Protein AF-A0A7C1INM1-F1 (afdb_monomer)

Foldseek 3Di:
DDAEEEQEACEAEECAVDADEQAEAEHYEYAHLAEAYEHHNQHEDYEAYNAEHENCSHLVCVVPDVVQDPCNSVVSLVSFQVHYAHAEWENYYAYHAYQHEHAHHVEPHAWDYDPNFTYAHEHEAYEFEAHQEDHEAAEAGPNAYEAEAYEFEHADQPRRESEEYHLPYAEEHYYEQYEYDHHYQEHYEANAYEYEYAQYEYDQHHQAEYYEHHDQYEYEYHEYEPPPVQPPHDPHYAHYHYDPNYAYEAEQYAYADPPVRDDDDPRYHYYNHHHDD

Structure (mmCIF, N/CA/C/O backbone):
data_AF-A0A7C1INM1-F1
#
_entry.id   AF-A0A7C1INM1-F1
#
loop_
_atom_site.group_PDB
_atom_site.id
_atom_site.type_symbol
_atom_site.label_atom_id
_atom_site.label_alt_id
_atom_site.label_comp_id
_atom_site.label_asym_id
_atom_site.label_entity_id
_atom_site.label_seq_id
_atom_site.pdbx_PDB_ins_code
_atom_site.Cartn_x
_atom_site.Cartn_y
_atom_site.Cartn_z
_atom_site.occupancy
_atom_site.B_iso_or_equiv
_atom_site.auth_seq_id
_atom_site.auth_comp_id
_atom_site.auth_asym_id
_atom_site.auth_atom_id
_atom_site.pdbx_PDB_model_num
ATOM 1 N N . MET A 1 1 ? 12.137 -19.539 -15.387 1.00 58.00 1 MET A N 1
ATOM 2 C CA . MET A 1 1 ? 12.646 -18.558 -14.409 1.00 58.00 1 MET A CA 1
ATOM 3 C C . MET A 1 1 ? 13.559 -17.613 -15.163 1.00 58.00 1 MET A C 1
ATOM 5 O O . MET A 1 1 ? 14.458 -18.096 -15.840 1.00 58.00 1 MET A O 1
ATOM 9 N N . ILE A 1 2 ? 13.259 -16.316 -15.149 1.00 61.97 2 ILE A N 1
ATOM 10 C CA . ILE A 1 2 ? 14.061 -15.281 -15.807 1.00 61.97 2 ILE A CA 1
ATOM 11 C C . ILE A 1 2 ? 14.293 -14.204 -14.758 1.00 61.97 2 ILE A C 1
ATOM 13 O O . ILE A 1 2 ? 13.328 -13.603 -14.301 1.00 61.97 2 ILE A O 1
ATOM 17 N N . ASN A 1 3 ? 15.556 -13.968 -14.416 1.00 83.06 3 ASN A N 1
ATOM 18 C CA . ASN A 1 3 ? 15.949 -12.868 -13.546 1.00 83.06 3 ASN A CA 1
ATOM 19 C C . ASN A 1 3 ? 16.125 -11.628 -14.421 1.00 83.06 3 ASN A C 1
ATOM 21 O O . ASN A 1 3 ? 16.848 -11.682 -15.420 1.00 83.06 3 ASN A O 1
ATOM 25 N N . ILE A 1 4 ? 15.474 -10.523 -14.069 1.00 89.19 4 ILE A N 1
ATOM 26 C CA . ILE A 1 4 ? 15.508 -9.295 -14.871 1.00 89.19 4 ILE A CA 1
ATOM 27 C C . ILE A 1 4 ? 16.074 -8.163 -14.024 1.00 89.19 4 ILE A C 1
ATOM 29 O O . ILE A 1 4 ? 15.539 -7.843 -12.968 1.00 89.19 4 ILE A O 1
ATOM 33 N N . ALA A 1 5 ? 17.119 -7.512 -14.527 1.00 90.75 5 ALA A N 1
ATOM 34 C CA . ALA A 1 5 ? 17.534 -6.199 -14.053 1.00 90.75 5 ALA A CA 1
ATOM 35 C C . ALA A 1 5 ? 17.155 -5.163 -15.117 1.00 90.75 5 ALA A C 1
ATOM 37 O O . ALA A 1 5 ? 17.609 -5.257 -16.258 1.00 90.75 5 ALA A O 1
ATOM 38 N N . ALA A 1 6 ? 16.313 -4.195 -14.761 1.00 91.38 6 ALA A N 1
ATOM 39 C CA . ALA A 1 6 ? 15.889 -3.131 -15.667 1.00 91.38 6 ALA A CA 1
ATOM 40 C C . ALA A 1 6 ? 16.226 -1.768 -15.060 1.00 91.38 6 ALA A C 1
ATOM 42 O O . ALA A 1 6 ? 15.725 -1.411 -14.000 1.00 91.38 6 ALA A O 1
ATOM 43 N N . THR A 1 7 ? 17.070 -0.991 -15.737 1.00 88.88 7 THR A N 1
ATOM 44 C CA . THR A 1 7 ? 17.673 0.212 -15.150 1.00 88.88 7 THR A CA 1
ATOM 45 C C . THR A 1 7 ? 16.642 1.252 -14.717 1.00 88.88 7 THR A C 1
ATOM 47 O O . THR A 1 7 ? 16.580 1.578 -13.535 1.00 88.88 7 THR A O 1
ATOM 50 N N . ILE A 1 8 ? 15.839 1.772 -15.653 1.00 93.38 8 ILE A N 1
ATOM 51 C CA . ILE A 1 8 ? 14.874 2.852 -15.389 1.00 93.38 8 ILE A CA 1
ATOM 52 C C . ILE A 1 8 ? 13.648 2.818 -16.330 1.00 93.38 8 ILE A C 1
ATOM 54 O O . ILE A 1 8 ? 13.388 3.760 -17.080 1.00 93.38 8 ILE A O 1
ATOM 58 N N . PRO A 1 9 ? 12.894 1.707 -16.380 1.00 95.69 9 PRO A N 1
ATOM 59 C CA . PRO A 1 9 ? 11.679 1.642 -17.187 1.00 95.69 9 PRO A CA 1
ATOM 60 C C . PRO A 1 9 ? 10.632 2.675 -16.735 1.00 95.69 9 PRO A C 1
ATOM 62 O O . PRO A 1 9 ? 10.406 2.888 -15.541 1.00 95.69 9 PRO A O 1
ATOM 65 N N . TYR A 1 10 ? 9.916 3.268 -17.695 1.00 96.81 10 TYR A N 1
ATOM 66 C CA . TYR A 1 10 ? 8.722 4.053 -17.367 1.00 96.81 10 TYR A CA 1
ATOM 67 C C . TYR A 1 10 ? 7.600 3.146 -16.847 1.00 96.81 10 TYR A C 1
ATOM 69 O O . TYR A 1 10 ? 7.015 3.404 -15.794 1.00 96.81 10 TYR A O 1
ATOM 77 N N . GLN A 1 11 ? 7.357 2.045 -17.559 1.00 97.00 11 GLN A N 1
ATOM 78 C CA . GLN A 1 11 ? 6.523 0.924 -17.138 1.00 97.00 11 GLN A CA 1
ATOM 79 C C . GLN A 1 11 ? 7.293 -0.376 -17.378 1.00 97.00 11 GLN A C 1
ATOM 81 O O . GLN A 1 11 ? 7.971 -0.477 -18.401 1.00 97.00 11 GLN A O 1
ATOM 86 N N . LEU A 1 12 ? 7.248 -1.327 -16.441 1.00 96.75 12 LEU A N 1
ATOM 87 C CA . LEU A 1 12 ? 8.126 -2.503 -16.481 1.00 96.75 12 LEU A CA 1
ATOM 88 C C . LEU A 1 12 ? 7.422 -3.790 -16.925 1.00 96.75 12 LEU A C 1
ATOM 90 O O . LEU A 1 12 ? 7.806 -4.352 -17.947 1.00 96.75 12 LEU A O 1
ATOM 94 N N . LEU A 1 13 ? 6.432 -4.273 -16.171 1.00 96.56 13 LEU A N 1
ATOM 95 C CA . LEU A 1 13 ? 5.764 -5.544 -16.451 1.00 96.56 13 LEU A CA 1
ATOM 96 C C . LEU A 1 13 ? 4.245 -5.390 -16.387 1.00 96.56 13 LEU A C 1
ATOM 98 O O . LEU A 1 13 ? 3.687 -5.057 -15.342 1.00 96.56 13 LEU A O 1
ATOM 102 N N . ASP A 1 14 ? 3.592 -5.678 -17.509 1.00 97.50 14 ASP A N 1
ATOM 103 C CA . ASP A 1 14 ? 2.142 -5.645 -17.659 1.00 97.50 14 ASP A CA 1
ATOM 104 C C . ASP A 1 14 ? 1.592 -7.061 -17.870 1.00 97.50 14 ASP A C 1
ATOM 106 O O . ASP A 1 14 ? 1.854 -7.703 -18.886 1.00 97.50 14 ASP A O 1
ATOM 110 N N . LEU A 1 15 ? 0.843 -7.532 -16.877 1.00 97.62 15 LEU A N 1
ATOM 111 C CA . LEU A 1 15 ? 0.117 -8.803 -16.834 1.00 97.62 15 LEU A CA 1
ATOM 112 C C . LEU A 1 15 ? -1.401 -8.551 -16.742 1.00 97.62 15 LEU A C 1
ATOM 114 O O . LEU A 1 15 ? -2.134 -9.358 -16.168 1.00 97.62 15 LEU A O 1
ATOM 118 N N . ALA A 1 16 ? -1.861 -7.393 -17.226 1.00 97.75 16 ALA A N 1
ATOM 119 C CA . ALA A 1 16 ? -3.257 -6.972 -17.168 1.00 97.75 16 ALA A CA 1
ATOM 120 C C . ALA A 1 16 ? -3.867 -6.727 -18.552 1.00 97.75 16 ALA A C 1
ATOM 122 O O . ALA A 1 16 ? -5.016 -7.106 -18.774 1.00 97.75 16 ALA A O 1
ATOM 123 N N . THR A 1 17 ? -3.118 -6.140 -19.499 1.00 96.94 17 THR A N 1
ATOM 124 C CA . THR A 1 17 ? -3.632 -5.890 -20.866 1.00 96.94 17 THR A CA 1
ATOM 125 C C . THR A 1 17 ? -4.083 -7.179 -21.553 1.00 96.94 17 THR A C 1
ATOM 127 O O . THR A 1 17 ? -5.088 -7.195 -22.264 1.00 96.94 17 THR A O 1
ATOM 130 N N . TYR A 1 18 ? -3.367 -8.274 -21.302 1.00 96.56 18 TYR A N 1
ATOM 131 C CA . TYR A 1 18 ? -3.770 -9.616 -21.692 1.00 96.56 18 TYR A CA 1
ATOM 132 C C . TYR A 1 18 ? -3.788 -10.507 -20.457 1.00 96.56 18 TYR A C 1
ATOM 134 O O . TYR A 1 18 ? -2.902 -10.416 -19.610 1.00 96.56 18 TYR A O 1
ATOM 142 N N . ARG A 1 19 ? -4.791 -11.384 -20.367 1.00 97.19 19 ARG A N 1
ATOM 143 C CA . ARG A 1 19 ? -4.917 -12.341 -19.265 1.00 97.19 19 ARG A CA 1
ATOM 144 C C . ARG A 1 19 ? -3.703 -13.279 -19.229 1.00 97.19 19 ARG A C 1
ATOM 146 O O . ARG A 1 19 ? -3.420 -13.964 -20.213 1.00 97.19 19 ARG A O 1
ATOM 153 N N . CYS A 1 20 ? -3.026 -13.342 -18.085 1.00 97.56 20 CYS A N 1
ATOM 154 C CA . CYS A 1 20 ? -1.762 -14.056 -17.887 1.00 97.56 20 CYS A CA 1
ATOM 155 C C . CYS A 1 20 ? -1.850 -15.085 -16.747 1.00 97.56 20 CYS A C 1
ATOM 157 O O . CYS A 1 20 ? -1.130 -14.993 -15.748 1.00 97.56 20 CYS A O 1
ATOM 159 N N . ASP A 1 21 ? -2.741 -16.069 -16.886 1.00 98.38 21 ASP A N 1
ATOM 160 C CA . ASP A 1 21 ? -2.950 -17.113 -15.874 1.00 98.38 21 ASP A CA 1
ATOM 161 C C . ASP A 1 21 ? -1.670 -17.891 -15.553 1.00 98.38 21 ASP A C 1
ATOM 163 O O . ASP A 1 21 ? -0.891 -18.230 -16.448 1.00 98.38 21 ASP A O 1
ATOM 167 N N . ARG A 1 22 ? -1.498 -18.247 -14.274 1.00 97.56 22 ARG A N 1
ATOM 168 C CA . ARG A 1 22 ? -0.394 -19.079 -13.767 1.00 97.56 22 ARG A CA 1
ATOM 169 C C . ARG A 1 22 ? 0.990 -18.567 -14.164 1.00 97.56 22 ARG A C 1
ATOM 171 O O . ARG A 1 22 ? 1.925 -19.354 -14.322 1.00 97.56 22 ARG A O 1
ATOM 178 N N . HIS A 1 23 ? 1.133 -17.254 -14.344 1.00 96.50 23 HIS A N 1
ATOM 179 C CA . HIS A 1 23 ? 2.446 -16.656 -14.524 1.00 96.50 23 HIS A CA 1
ATOM 180 C C . HIS A 1 23 ? 3.316 -16.941 -13.298 1.00 96.50 23 HIS A C 1
ATOM 182 O O . HIS A 1 23 ? 2.833 -17.010 -12.170 1.00 96.50 23 HIS A O 1
ATOM 188 N N . TYR A 1 24 ? 4.613 -17.092 -13.531 1.00 96.44 24 TYR A N 1
ATOM 189 C CA . TYR A 1 24 ? 5.598 -17.225 -12.472 1.00 96.44 24 TYR A CA 1
ATOM 190 C C . TYR A 1 24 ? 6.704 -16.216 -12.741 1.00 96.44 24 TYR A C 1
ATOM 192 O O . TYR A 1 24 ? 7.488 -16.373 -13.684 1.00 96.44 24 TYR A O 1
ATOM 200 N N . VAL A 1 25 ? 6.730 -15.165 -11.932 1.00 96.19 25 VAL A N 1
ATOM 201 C CA . VAL A 1 25 ? 7.727 -14.101 -11.989 1.00 96.19 25 VAL A CA 1
ATOM 202 C C . VAL A 1 25 ? 8.568 -14.198 -10.731 1.00 96.19 25 VAL A C 1
ATOM 204 O O . VAL A 1 25 ? 8.033 -14.226 -9.627 1.00 96.19 25 VAL A O 1
ATOM 207 N N . ASP A 1 26 ? 9.880 -14.254 -10.912 1.00 96.12 26 ASP A N 1
ATOM 208 C CA . ASP A 1 26 ? 10.835 -14.321 -9.817 1.00 96.12 26 ASP A CA 1
ATOM 209 C C . ASP A 1 26 ? 12.032 -13.435 -10.143 1.00 96.12 26 ASP A C 1
ATOM 211 O O . ASP A 1 26 ? 12.526 -13.448 -11.271 1.00 96.12 26 ASP A O 1
ATOM 215 N N . TYR A 1 27 ? 12.475 -12.676 -9.146 1.00 94.25 27 TYR A N 1
ATOM 216 C CA . TYR A 1 27 ? 13.718 -11.913 -9.158 1.00 94.25 27 TYR A CA 1
ATOM 217 C C . TYR A 1 27 ? 13.807 -10.825 -10.242 1.00 94.25 27 TYR A C 1
ATOM 219 O O . TYR A 1 27 ? 14.616 -10.872 -11.177 1.00 94.25 27 TYR A O 1
ATOM 227 N N . ILE A 1 28 ? 12.986 -9.787 -10.080 1.00 95.94 28 ILE A N 1
ATOM 228 C CA . ILE A 1 28 ? 13.097 -8.537 -10.842 1.00 95.94 28 ILE A CA 1
ATOM 229 C C . ILE A 1 28 ? 13.747 -7.471 -9.959 1.00 95.94 28 ILE A C 1
ATOM 231 O O . ILE A 1 28 ? 13.285 -7.257 -8.847 1.00 95.94 28 ILE A O 1
ATOM 235 N N . PHE A 1 29 ? 14.750 -6.747 -10.457 1.00 95.62 29 PHE A N 1
ATOM 236 C CA . PHE A 1 29 ? 15.315 -5.558 -9.804 1.00 95.62 29 PHE A CA 1
ATOM 237 C C . PHE A 1 29 ? 15.270 -4.351 -10.745 1.00 95.62 29 PHE A C 1
ATOM 239 O O . PHE A 1 29 ? 15.839 -4.406 -11.839 1.00 95.62 29 PHE A O 1
ATOM 246 N N . ALA A 1 30 ? 14.582 -3.270 -10.363 1.00 96.06 30 ALA A N 1
ATOM 247 C CA . ALA A 1 30 ? 14.402 -2.132 -11.268 1.00 96.06 30 ALA A CA 1
ATOM 248 C C . ALA A 1 30 ? 14.052 -0.793 -10.607 1.00 96.06 30 ALA A C 1
ATOM 250 O O . ALA A 1 30 ? 13.416 -0.758 -9.557 1.00 96.06 30 ALA A O 1
ATOM 251 N N . THR A 1 31 ? 14.341 0.311 -11.308 1.00 95.44 31 THR A N 1
ATOM 252 C CA . THR A 1 31 ? 13.772 1.644 -11.022 1.00 95.44 31 THR A CA 1
ATOM 253 C C . THR A 1 31 ? 12.540 1.889 -11.899 1.00 95.44 31 THR A C 1
ATOM 255 O O . THR A 1 31 ? 12.665 2.366 -13.022 1.00 95.44 31 THR A O 1
ATOM 258 N N . ALA A 1 32 ? 11.330 1.591 -11.427 1.00 95.69 32 ALA A N 1
ATOM 259 C CA . ALA A 1 32 ? 10.119 1.950 -12.174 1.00 95.69 32 ALA A CA 1
ATOM 260 C C . ALA A 1 32 ? 9.732 3.422 -11.928 1.00 95.69 32 ALA A C 1
ATOM 262 O O . ALA A 1 32 ? 9.587 3.832 -10.774 1.00 95.69 32 ALA A O 1
ATOM 263 N N . LEU A 1 33 ? 9.551 4.212 -12.996 1.00 96.56 33 LEU A N 1
ATOM 264 C CA . LEU A 1 33 ? 9.171 5.633 -12.882 1.00 96.56 33 LEU A CA 1
ATOM 265 C C . LEU A 1 33 ? 7.663 5.865 -12.761 1.00 96.56 33 LEU A C 1
ATOM 267 O O . LEU A 1 33 ? 7.254 6.856 -12.161 1.00 96.56 33 LEU A O 1
ATOM 271 N N . LYS A 1 34 ? 6.839 4.981 -13.336 1.00 97.12 34 LYS A N 1
ATOM 272 C CA . LYS A 1 34 ? 5.377 5.036 -13.219 1.00 97.12 34 LYS A CA 1
ATOM 273 C C . LYS A 1 34 ? 4.809 3.730 -12.691 1.00 97.12 34 LYS A C 1
ATOM 275 O O . LYS A 1 34 ? 4.453 3.675 -11.527 1.00 97.12 34 LYS A O 1
ATOM 280 N N . THR A 1 35 ? 4.720 2.680 -13.502 1.00 98.31 35 THR A N 1
ATOM 281 C CA . THR A 1 35 ? 4.129 1.404 -13.062 1.00 98.31 35 THR A CA 1
ATOM 282 C C . THR A 1 35 ? 5.183 0.315 -13.104 1.00 98.31 35 THR A C 1
ATOM 284 O O . THR A 1 35 ? 5.739 0.043 -14.163 1.00 98.31 35 THR A O 1
ATOM 287 N N . GLY A 1 36 ? 5.482 -0.299 -11.963 1.00 97.81 36 GLY A N 1
ATOM 288 C CA . GLY A 1 36 ? 6.416 -1.420 -11.924 1.00 97.81 36 GLY A CA 1
ATOM 289 C C . GLY A 1 36 ? 5.748 -2.679 -12.449 1.00 97.81 36 GLY A C 1
ATOM 290 O O . GLY A 1 36 ? 5.951 -3.067 -13.596 1.00 97.81 36 GLY A O 1
ATOM 291 N N . ILE A 1 37 ? 4.918 -3.285 -11.611 1.00 98.25 37 ILE A N 1
ATOM 292 C CA . ILE A 1 37 ? 4.156 -4.489 -11.922 1.00 98.25 37 ILE A CA 1
ATOM 293 C C . ILE A 1 37 ? 2.674 -4.133 -11.970 1.00 98.25 37 ILE A C 1
ATOM 295 O O . ILE A 1 37 ? 2.144 -3.562 -11.016 1.00 98.25 37 ILE A O 1
ATOM 299 N N . HIS A 1 38 ? 2.010 -4.494 -13.062 1.00 98.62 38 HIS A N 1
ATOM 300 C CA . HIS A 1 38 ? 0.561 -4.429 -13.192 1.00 98.62 38 HIS A CA 1
ATOM 301 C C . HIS A 1 38 ? 0.004 -5.841 -13.370 1.00 98.62 38 HIS A C 1
ATOM 303 O O . HIS A 1 38 ? 0.357 -6.509 -14.337 1.00 98.62 38 HIS A O 1
ATOM 309 N N . ILE A 1 39 ? -0.847 -6.304 -12.452 1.00 98.69 39 ILE A N 1
ATOM 310 C CA . ILE A 1 39 ? -1.552 -7.592 -12.573 1.00 98.69 39 ILE A CA 1
ATOM 311 C C . ILE A 1 39 ? -3.053 -7.319 -12.609 1.00 98.69 39 ILE A C 1
ATOM 313 O O . ILE A 1 39 ? -3.580 -6.644 -11.725 1.00 98.69 39 ILE A O 1
ATOM 317 N N . GLY A 1 40 ? -3.734 -7.852 -13.620 1.00 98.50 40 GLY A N 1
ATOM 318 C CA . GLY A 1 40 ? -5.158 -7.622 -13.854 1.00 98.50 40 GLY A CA 1
ATOM 319 C C . GLY A 1 40 ? -5.696 -8.548 -14.942 1.00 98.50 40 GLY A C 1
ATOM 320 O O . GLY A 1 40 ? -5.199 -9.663 -15.127 1.00 98.50 40 GLY A O 1
ATOM 321 N N . GLY A 1 41 ? -6.708 -8.101 -15.678 1.00 97.94 41 GLY A N 1
ATOM 322 C CA . GLY A 1 41 ? -7.263 -8.808 -16.833 1.00 97.94 41 GLY A CA 1
ATOM 323 C C . GLY A 1 41 ? -8.009 -10.101 -16.487 1.00 97.94 41 GLY A C 1
ATOM 324 O O . GLY A 1 41 ? -8.205 -10.952 -17.356 1.00 97.94 41 GLY A O 1
ATOM 325 N N . GLY A 1 42 ? -8.393 -10.295 -15.221 1.00 98.25 42 GLY A N 1
ATOM 326 C CA . GLY A 1 42 ? -8.975 -11.550 -14.735 1.00 98.25 42 GLY A CA 1
ATOM 327 C C . GLY A 1 42 ? -7.965 -12.698 -14.644 1.00 98.25 42 GLY A C 1
ATOM 328 O O . GLY A 1 42 ? -8.351 -13.862 -14.743 1.00 98.25 42 GLY A O 1
ATOM 329 N N . THR A 1 43 ? -6.678 -12.375 -14.494 1.00 98.12 43 THR A N 1
ATOM 330 C CA . THR A 1 43 ? -5.583 -13.343 -14.359 1.00 98.12 43 THR A CA 1
ATOM 331 C C . THR A 1 43 ? -5.729 -14.195 -13.095 1.00 98.12 43 THR A C 1
ATOM 333 O O . THR A 1 43 ? -5.925 -13.658 -12.001 1.00 98.12 43 THR A O 1
ATOM 336 N N . THR A 1 44 ? -5.581 -15.518 -13.219 1.00 98.69 44 THR A N 1
ATOM 337 C CA . THR A 1 44 ? -5.732 -16.462 -12.095 1.00 98.69 44 THR A CA 1
ATOM 338 C C . THR A 1 44 ? -4.436 -17.180 -11.723 1.00 98.69 44 THR A C 1
ATOM 340 O O . THR A 1 44 ? -3.604 -17.468 -12.584 1.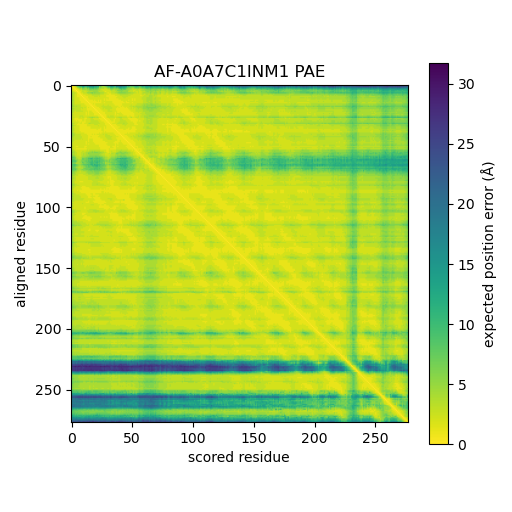00 98.69 44 THR A O 1
ATOM 343 N N . ASP A 1 45 ? -4.277 -17.486 -10.433 1.00 98.44 45 ASP A N 1
ATOM 344 C CA . ASP A 1 45 ? -3.293 -18.432 -9.876 1.00 98.44 45 ASP A CA 1
ATOM 345 C C . ASP A 1 45 ? -1.826 -18.127 -10.228 1.00 98.44 45 ASP A C 1
ATOM 347 O O . ASP A 1 45 ? -0.993 -19.026 -10.366 1.00 98.44 45 ASP A O 1
ATOM 351 N N . GLY A 1 46 ? -1.519 -16.847 -10.434 1.00 98.00 46 GLY A N 1
ATOM 352 C CA . GLY A 1 46 ? -0.176 -16.370 -10.731 1.00 98.00 46 GLY A CA 1
ATOM 353 C C . GLY A 1 46 ? 0.663 -16.174 -9.473 1.00 98.00 46 GLY A C 1
ATOM 354 O O . GLY A 1 46 ? 0.159 -16.171 -8.344 1.00 98.00 46 GLY A O 1
ATOM 355 N N . GLN A 1 47 ? 1.970 -16.043 -9.674 1.00 98.06 47 GLN A N 1
ATOM 356 C CA . GLN A 1 47 ? 2.934 -15.887 -8.600 1.00 98.06 47 GLN A CA 1
ATOM 357 C C . GLN A 1 47 ? 3.979 -14.817 -8.922 1.00 98.06 47 GLN A C 1
ATOM 359 O O . GLN A 1 47 ? 4.598 -14.835 -9.991 1.00 98.06 47 GLN A O 1
ATOM 364 N N . LEU A 1 48 ? 4.204 -13.932 -7.952 1.00 97.69 48 LEU A N 1
ATOM 365 C CA . LEU A 1 48 ? 5.181 -12.849 -7.991 1.00 97.69 48 LEU A CA 1
ATOM 366 C C . LEU A 1 48 ? 6.113 -12.965 -6.783 1.00 97.69 48 LEU A C 1
ATOM 368 O O . LEU A 1 48 ? 5.695 -12.715 -5.648 1.00 97.69 48 LEU A O 1
ATOM 372 N N . HIS A 1 49 ? 7.370 -13.314 -7.035 1.00 97.62 49 HIS A N 1
ATOM 373 C CA . HIS A 1 49 ? 8.385 -13.560 -6.015 1.00 97.62 49 HIS A CA 1
ATOM 374 C C . HIS A 1 49 ? 9.576 -12.620 -6.168 1.00 97.62 49 HIS A C 1
ATOM 376 O O . HIS A 1 49 ? 10.044 -12.375 -7.280 1.00 97.62 49 HIS A O 1
ATOM 382 N N . ASN A 1 50 ? 10.108 -12.138 -5.044 1.00 97.00 50 ASN A N 1
ATOM 383 C CA . ASN A 1 50 ? 11.389 -11.430 -4.988 1.00 97.00 50 ASN A CA 1
ATOM 384 C C . ASN A 1 50 ? 11.509 -10.276 -6.001 1.00 97.00 50 ASN A C 1
ATOM 386 O O . ASN A 1 50 ? 12.578 -10.045 -6.568 1.00 97.00 50 ASN A O 1
ATOM 390 N N . VAL A 1 51 ? 10.420 -9.555 -6.262 1.00 97.62 51 VAL A N 1
ATOM 391 C CA . VAL A 1 51 ? 10.437 -8.366 -7.113 1.00 97.62 51 VAL A CA 1
ATOM 392 C C . VAL A 1 51 ? 10.801 -7.154 -6.266 1.00 97.62 51 VAL A C 1
ATOM 394 O O . VAL A 1 51 ? 10.245 -6.926 -5.200 1.00 97.62 51 VAL A O 1
ATOM 397 N N . GLN A 1 52 ? 11.797 -6.408 -6.722 1.00 97.00 52 GLN A N 1
ATOM 398 C CA . GLN A 1 52 ? 12.525 -5.397 -5.973 1.00 97.00 52 GLN A CA 1
ATOM 399 C C . GLN A 1 52 ? 12.528 -4.104 -6.792 1.00 97.00 52 GLN A C 1
ATOM 401 O O . GLN A 1 52 ? 13.345 -3.902 -7.694 1.00 97.00 52 GLN A O 1
ATOM 406 N N . LEU A 1 53 ? 11.580 -3.220 -6.502 1.00 97.75 53 LEU A N 1
ATOM 407 C CA . LEU A 1 53 ? 11.434 -1.948 -7.205 1.00 97.75 53 LEU A CA 1
ATOM 408 C C . LEU A 1 53 ? 12.137 -0.852 -6.410 1.00 97.75 53 LEU A C 1
ATOM 410 O O . LEU A 1 53 ? 11.567 -0.268 -5.492 1.00 97.75 53 LEU A O 1
ATOM 414 N N . ASN A 1 54 ? 13.406 -0.610 -6.728 1.00 94.38 54 ASN A N 1
ATOM 415 C CA . ASN A 1 54 ? 14.274 0.274 -5.969 1.00 94.38 54 ASN A CA 1
ATOM 416 C C . ASN A 1 54 ? 15.039 1.229 -6.907 1.00 94.38 54 ASN A C 1
ATOM 418 O O . ASN A 1 54 ? 15.753 0.761 -7.797 1.00 94.38 54 ASN A O 1
ATOM 422 N N . PRO A 1 55 ? 14.953 2.555 -6.690 1.00 92.25 55 PRO A N 1
ATOM 423 C CA . PRO A 1 55 ? 15.621 3.560 -7.504 1.00 92.25 55 PRO A CA 1
ATOM 424 C C . PRO A 1 55 ? 17.136 3.414 -7.535 1.00 92.25 55 PRO A C 1
ATOM 426 O O . PRO A 1 55 ? 17.753 3.838 -8.507 1.00 92.25 55 PRO A O 1
ATOM 429 N N . SER A 1 56 ? 17.750 2.758 -6.545 1.00 88.69 56 SER A N 1
ATOM 430 C CA . SER A 1 56 ? 19.189 2.466 -6.557 1.00 88.69 56 SER A CA 1
ATOM 431 C C . SER A 1 56 ? 19.649 1.669 -7.781 1.00 88.69 56 SER A C 1
ATOM 433 O O . SER A 1 56 ? 20.821 1.773 -8.148 1.00 88.69 56 SER A O 1
ATOM 435 N N . ALA A 1 57 ? 18.749 0.953 -8.474 1.00 87.69 57 ALA A N 1
ATOM 436 C CA . ALA A 1 57 ? 19.065 0.309 -9.750 1.00 87.69 57 ALA A CA 1
ATOM 437 C C . ALA A 1 57 ? 19.569 1.314 -10.807 1.00 87.69 57 ALA A C 1
ATOM 439 O O . ALA A 1 57 ? 20.349 0.940 -11.684 1.00 87.69 57 ALA A O 1
ATOM 440 N N . TYR A 1 58 ? 19.185 2.591 -10.695 1.00 89.38 58 TYR A N 1
ATOM 441 C CA . TYR A 1 58 ? 19.670 3.680 -11.542 1.00 89.38 58 TYR A CA 1
ATOM 442 C C . TYR A 1 58 ? 20.388 4.795 -10.775 1.00 89.38 58 TYR A C 1
ATOM 444 O O . TYR A 1 58 ? 21.437 5.258 -11.212 1.00 89.38 58 TYR A O 1
ATOM 452 N N . THR A 1 59 ? 19.871 5.241 -9.631 1.00 86.50 59 THR A N 1
ATOM 453 C CA . THR A 1 59 ? 20.346 6.462 -8.962 1.00 86.50 59 THR A CA 1
ATOM 454 C C . THR A 1 59 ? 21.769 6.345 -8.417 1.00 86.50 59 THR A C 1
ATOM 456 O O . THR A 1 59 ? 22.474 7.348 -8.348 1.00 86.50 59 THR A O 1
ATOM 459 N N . HIS A 1 60 ? 22.243 5.133 -8.111 1.00 86.56 60 HIS A N 1
ATOM 460 C CA . HIS A 1 60 ? 23.633 4.897 -7.702 1.00 86.56 60 HIS A CA 1
ATOM 461 C C . HIS A 1 60 ? 24.614 4.832 -8.880 1.00 86.56 60 HIS A C 1
ATOM 463 O O . HIS A 1 60 ? 25.824 4.900 -8.675 1.00 86.56 60 HIS A O 1
ATOM 469 N N . GLN A 1 61 ? 24.120 4.739 -10.119 1.00 83.94 61 GLN A N 1
ATOM 470 C CA . GLN A 1 61 ? 24.971 4.649 -11.306 1.00 83.94 61 GLN A CA 1
ATOM 471 C C . GLN A 1 61 ? 25.760 5.948 -11.548 1.00 83.94 61 GLN A C 1
ATOM 473 O O . GLN A 1 61 ? 26.824 5.910 -12.159 1.00 83.94 61 GLN A O 1
ATOM 478 N N . GLY A 1 62 ? 25.303 7.088 -11.012 1.00 84.38 62 GLY A N 1
ATOM 479 C CA . GLY A 1 62 ? 26.026 8.364 -11.094 1.00 84.38 62 GLY A CA 1
ATOM 480 C C . GLY A 1 62 ? 27.380 8.383 -10.376 1.00 84.38 62 GLY A C 1
ATOM 481 O O . GLY A 1 62 ? 28.182 9.270 -10.633 1.00 84.38 62 GLY A O 1
ATOM 482 N N . LEU A 1 63 ? 27.669 7.391 -9.524 1.00 84.31 63 LEU A N 1
ATOM 483 C CA . LEU A 1 63 ? 29.000 7.199 -8.933 1.00 84.31 63 LEU A CA 1
ATOM 484 C C . LEU A 1 63 ? 30.002 6.548 -9.901 1.00 84.31 63 LEU A C 1
ATOM 486 O O . LEU A 1 63 ? 31.201 6.564 -9.634 1.00 84.31 63 LEU A O 1
ATOM 490 N N . TYR A 1 64 ? 29.516 5.948 -10.990 1.00 87.19 64 TYR A N 1
ATOM 491 C CA . TYR A 1 64 ? 30.318 5.159 -11.929 1.00 87.19 64 TYR A CA 1
ATOM 492 C C . TYR A 1 64 ? 30.358 5.752 -13.341 1.00 87.19 64 TYR A C 1
ATOM 494 O O . TYR A 1 64 ? 31.253 5.409 -14.113 1.00 87.19 64 TYR A O 1
ATOM 502 N N . TYR A 1 65 ? 29.403 6.621 -13.692 1.00 86.69 65 TYR A N 1
ATOM 503 C CA . TYR A 1 65 ? 29.260 7.165 -15.041 1.00 86.69 65 TYR A CA 1
ATOM 504 C C . TYR A 1 65 ? 29.051 8.682 -15.031 1.00 86.69 65 TYR A C 1
ATOM 506 O O . TYR A 1 65 ? 27.975 9.162 -14.675 1.00 86.69 65 TYR A O 1
ATOM 514 N N . ASP A 1 66 ? 30.033 9.424 -15.552 1.00 87.62 66 ASP A N 1
ATOM 515 C CA . ASP A 1 66 ? 29.989 10.892 -15.695 1.00 87.62 66 ASP A CA 1
ATOM 516 C C . ASP A 1 66 ? 28.828 11.387 -16.576 1.00 87.62 66 ASP A C 1
ATOM 518 O O . ASP A 1 66 ? 28.420 12.544 -16.503 1.00 87.62 66 ASP A O 1
ATOM 522 N N . SER A 1 67 ? 28.272 10.509 -17.419 1.00 86.56 67 SER A N 1
ATOM 523 C CA . SER A 1 67 ? 27.110 10.817 -18.257 1.00 86.56 67 SER A CA 1
ATOM 524 C C . SER A 1 67 ? 25.808 10.976 -17.468 1.00 86.56 67 SER A C 1
ATOM 526 O O . SER A 1 67 ? 24.800 11.368 -18.055 1.00 86.56 67 SER A O 1
ATOM 528 N N . ILE A 1 68 ? 25.786 10.632 -16.177 1.00 86.94 68 ILE A N 1
ATOM 529 C CA . ILE A 1 68 ? 24.617 10.792 -15.308 1.00 86.94 68 ILE A CA 1
ATOM 530 C C . ILE A 1 68 ? 24.754 12.121 -14.555 1.00 86.94 68 ILE A C 1
ATOM 532 O O . ILE A 1 68 ? 25.644 12.255 -13.717 1.00 86.94 68 ILE A O 1
ATOM 536 N N . PRO A 1 69 ? 23.874 13.106 -14.810 1.00 86.44 69 PRO A N 1
ATOM 537 C CA . PRO A 1 69 ? 23.979 14.413 -14.174 1.00 86.44 69 PRO A CA 1
ATOM 538 C C . PRO A 1 69 ? 23.858 14.350 -12.647 1.00 86.44 69 PRO A C 1
ATOM 540 O O . PRO A 1 69 ? 23.051 13.591 -12.098 1.00 86.44 69 PRO A O 1
ATOM 543 N N . THR A 1 70 ? 24.590 15.222 -11.953 1.00 87.31 70 THR A N 1
ATOM 544 C CA . THR A 1 70 ? 24.430 15.450 -10.510 1.00 87.31 70 THR A CA 1
ATOM 545 C C . THR A 1 70 ? 22.977 15.797 -10.171 1.00 87.31 70 THR A C 1
ATOM 547 O O . THR A 1 70 ? 22.317 16.536 -10.900 1.00 87.31 70 THR A O 1
ATOM 550 N N . GLY A 1 71 ? 22.465 15.262 -9.059 1.00 88.38 71 GLY A N 1
ATOM 551 C CA . GLY A 1 71 ? 21.081 15.484 -8.616 1.00 88.38 71 GLY A CA 1
ATOM 552 C C . GLY A 1 71 ? 20.038 14.580 -9.286 1.00 88.38 71 GLY A C 1
ATOM 553 O O . GLY A 1 71 ? 18.868 14.623 -8.914 1.00 88.38 71 GLY A O 1
ATOM 554 N N . THR A 1 72 ? 20.436 13.707 -10.223 1.00 90.62 72 THR A N 1
ATOM 555 C CA . THR A 1 72 ? 19.523 12.738 -10.862 1.00 90.62 72 THR A CA 1
ATOM 556 C C . THR A 1 72 ? 18.784 11.869 -9.842 1.00 90.62 72 THR A C 1
ATOM 558 O O . THR A 1 72 ? 17.600 11.599 -10.026 1.00 90.62 72 THR A O 1
ATOM 561 N N . ALA A 1 73 ? 19.445 11.472 -8.749 1.00 89.56 73 ALA A N 1
ATOM 562 C CA . ALA A 1 73 ? 18.822 10.689 -7.685 1.00 89.56 73 ALA A CA 1
ATOM 563 C C . ALA A 1 73 ? 17.591 11.392 -7.092 1.00 89.56 73 ALA A C 1
ATOM 565 O O . ALA A 1 73 ? 16.501 10.820 -7.077 1.00 89.56 73 ALA A O 1
ATOM 566 N N . ASP A 1 74 ? 17.746 12.655 -6.695 1.00 91.94 74 ASP A N 1
ATOM 567 C CA . ASP A 1 74 ? 16.669 13.448 -6.102 1.00 91.94 74 ASP A CA 1
ATOM 568 C C . ASP A 1 74 ? 15.517 13.657 -7.091 1.00 91.94 74 ASP A C 1
ATOM 570 O O . ASP A 1 74 ? 14.351 13.502 -6.728 1.00 91.94 74 ASP A O 1
ATOM 574 N N . HIS A 1 75 ? 15.824 13.939 -8.363 1.00 93.19 75 HIS A N 1
ATOM 575 C CA . HIS A 1 75 ? 14.803 14.094 -9.403 1.00 93.19 75 HIS A CA 1
ATOM 576 C C . HIS A 1 75 ? 14.008 12.802 -9.642 1.00 93.19 75 HIS A C 1
ATOM 578 O O . HIS A 1 75 ? 12.787 12.849 -9.799 1.00 93.19 75 HIS A O 1
ATOM 584 N N . VAL A 1 76 ? 14.672 11.641 -9.639 1.00 94.94 76 VAL A N 1
ATOM 585 C CA . VAL A 1 76 ? 14.003 10.337 -9.772 1.00 94.94 76 VAL A CA 1
ATOM 586 C C . VAL A 1 76 ? 13.078 10.084 -8.583 1.00 94.94 76 VAL A C 1
ATOM 588 O O . VAL A 1 76 ? 11.918 9.731 -8.795 1.00 94.94 76 VAL A O 1
ATOM 591 N N . HIS A 1 77 ? 13.532 10.338 -7.353 1.00 93.88 77 HIS A N 1
ATOM 592 C CA . HIS A 1 77 ? 12.685 10.210 -6.164 1.00 93.88 77 HIS A CA 1
ATOM 593 C C . HIS A 1 77 ? 11.471 11.144 -6.207 1.00 93.88 77 HIS A C 1
ATOM 595 O O . HIS A 1 77 ? 10.356 10.713 -5.917 1.00 93.88 77 HIS A O 1
ATOM 601 N N . GLN A 1 78 ? 11.652 12.398 -6.633 1.00 94.69 78 GLN A N 1
ATOM 602 C CA . GLN A 1 78 ? 10.552 13.353 -6.794 1.00 94.69 78 GLN A CA 1
ATOM 603 C C . GLN A 1 78 ? 9.503 12.865 -7.801 1.00 94.69 78 GLN A C 1
ATOM 605 O O . GLN A 1 78 ? 8.306 12.977 -7.534 1.00 94.69 78 GLN A O 1
ATOM 610 N N . ILE A 1 79 ? 9.933 12.294 -8.932 1.00 95.69 79 ILE A N 1
ATOM 611 C CA . ILE A 1 79 ? 9.021 11.687 -9.913 1.00 95.69 79 ILE A CA 1
ATOM 612 C C . ILE A 1 79 ? 8.292 10.498 -9.286 1.00 95.69 79 ILE A C 1
ATOM 614 O O . ILE A 1 79 ? 7.068 10.417 -9.376 1.00 95.69 79 ILE A O 1
ATOM 618 N N . GLN A 1 80 ? 9.013 9.606 -8.604 1.00 96.94 80 GLN A N 1
ATOM 619 C CA . GLN A 1 80 ? 8.411 8.428 -7.987 1.00 96.94 80 GLN A CA 1
ATOM 620 C C . GLN A 1 80 ? 7.371 8.802 -6.929 1.00 96.94 80 GLN A C 1
ATOM 622 O O . GLN A 1 80 ? 6.263 8.277 -6.972 1.00 96.94 80 GLN A O 1
ATOM 627 N N . TRP A 1 81 ? 7.669 9.745 -6.031 1.00 96.38 81 TRP A N 1
ATOM 628 C CA . TRP A 1 81 ? 6.724 10.216 -5.010 1.00 96.38 81 TRP A CA 1
ATOM 629 C C . TRP A 1 81 ? 5.493 10.920 -5.575 1.00 96.38 81 TRP A C 1
ATOM 631 O O . TRP A 1 81 ? 4.462 10.950 -4.897 1.00 96.38 81 TRP A O 1
ATOM 641 N N . ARG A 1 82 ? 5.595 11.484 -6.784 1.00 95.38 82 ARG A N 1
ATOM 642 C CA . ARG A 1 82 ? 4.491 12.157 -7.473 1.00 95.38 82 ARG A CA 1
ATOM 643 C C . ARG A 1 82 ? 3.617 11.179 -8.257 1.00 95.38 82 ARG A C 1
ATOM 645 O O . ARG A 1 82 ? 2.396 11.255 -8.151 1.00 95.38 82 ARG A O 1
ATOM 652 N N . ASP A 1 83 ? 4.233 10.269 -9.011 1.00 96.19 83 ASP A N 1
ATOM 653 C CA . ASP A 1 83 ? 3.546 9.544 -10.088 1.00 96.19 83 ASP A CA 1
ATOM 654 C C . ASP A 1 83 ? 3.568 8.019 -9.948 1.00 96.19 83 ASP A C 1
ATOM 656 O O . ASP A 1 83 ? 2.722 7.343 -10.543 1.00 96.19 83 ASP A O 1
ATOM 660 N N . ALA A 1 84 ? 4.536 7.446 -9.226 1.00 98.12 84 ALA A N 1
ATOM 661 C CA . ALA A 1 84 ? 4.770 6.012 -9.318 1.00 98.12 84 ALA A CA 1
ATOM 662 C C . ALA A 1 84 ? 3.769 5.193 -8.494 1.00 98.12 84 ALA A C 1
ATOM 664 O O . ALA A 1 84 ? 3.494 5.471 -7.327 1.00 98.12 84 ALA A O 1
ATOM 665 N N . THR A 1 85 ? 3.275 4.127 -9.114 1.00 98.50 85 THR A N 1
ATOM 666 C CA . THR A 1 85 ? 2.541 3.018 -8.509 1.00 98.50 85 THR A CA 1
ATOM 667 C C . THR A 1 85 ? 3.314 1.725 -8.779 1.00 98.50 85 THR A C 1
ATOM 669 O O . THR A 1 85 ? 3.084 1.069 -9.801 1.00 98.50 85 THR A O 1
ATOM 672 N N . PRO A 1 86 ? 4.301 1.384 -7.934 1.00 98.31 86 PRO A N 1
ATOM 673 C CA . PRO A 1 86 ? 5.215 0.278 -8.198 1.00 98.31 86 PRO A CA 1
ATOM 674 C C . PRO A 1 86 ? 4.504 -1.075 -8.288 1.00 98.31 86 PRO A C 1
ATOM 676 O O . PRO A 1 86 ? 4.795 -1.828 -9.214 1.00 98.31 86 PRO A O 1
ATOM 679 N N . TYR A 1 87 ? 3.513 -1.335 -7.432 1.00 98.81 87 TYR A N 1
ATOM 680 C CA . TYR A 1 87 ? 2.625 -2.495 -7.542 1.00 98.81 87 TYR A CA 1
ATOM 681 C C . TYR A 1 87 ? 1.175 -2.049 -7.749 1.00 98.81 87 TYR A C 1
ATOM 683 O O . TYR A 1 87 ? 0.562 -1.494 -6.838 1.00 98.81 87 TYR A O 1
ATOM 691 N N . LEU A 1 88 ? 0.624 -2.299 -8.939 1.00 98.88 88 LEU A N 1
ATOM 692 C CA . LEU A 1 88 ? -0.774 -2.038 -9.281 1.00 98.88 88 LEU A CA 1
ATOM 693 C C . LEU A 1 88 ? -1.515 -3.362 -9.481 1.00 98.88 88 LEU A C 1
ATOM 695 O O . LEU A 1 88 ? -1.148 -4.167 -10.338 1.00 98.88 88 LEU A O 1
ATOM 699 N N . PHE A 1 89 ? -2.576 -3.572 -8.710 1.00 98.81 89 PHE A N 1
ATOM 700 C CA . PHE A 1 89 ? -3.363 -4.800 -8.733 1.00 98.81 89 PHE A CA 1
ATOM 701 C C . PHE A 1 89 ? -4.830 -4.495 -9.048 1.00 98.81 89 PHE A C 1
ATOM 703 O O . PHE A 1 89 ? -5.543 -3.913 -8.228 1.00 98.81 89 PHE A O 1
ATOM 710 N N . GLY A 1 90 ? -5.261 -4.882 -10.248 1.00 98.62 90 GLY A N 1
ATOM 711 C CA . GLY A 1 90 ? -6.648 -4.842 -10.704 1.00 98.62 90 GLY A CA 1
ATOM 712 C C . GLY A 1 90 ? -7.366 -6.166 -10.439 1.00 98.62 90 GLY A C 1
ATOM 713 O O . GLY A 1 90 ? -7.233 -6.766 -9.371 1.00 98.62 90 GLY A O 1
ATOM 714 N N . HIS A 1 91 ? -8.123 -6.658 -11.420 1.00 98.56 91 HIS A N 1
ATOM 715 C CA . HIS A 1 91 ? -8.831 -7.930 -11.293 1.00 98.56 91 HIS A CA 1
ATOM 716 C C . HIS A 1 91 ? -7.863 -9.111 -11.446 1.00 98.56 91 HIS A C 1
ATOM 718 O O . HIS A 1 91 ? -7.532 -9.535 -12.553 1.00 98.56 91 HIS A O 1
ATOM 724 N N . MET A 1 92 ? -7.436 -9.662 -10.312 1.00 98.56 92 MET A N 1
ATOM 725 C CA . MET A 1 92 ? -6.597 -10.857 -10.223 1.00 98.56 92 MET A CA 1
ATOM 726 C C . MET A 1 92 ? -7.154 -11.824 -9.175 1.00 98.56 92 MET A C 1
ATOM 728 O O . MET A 1 92 ? -7.691 -11.398 -8.150 1.00 98.56 92 MET A O 1
ATOM 732 N N . ILE A 1 93 ? -7.042 -13.126 -9.423 1.00 98.69 93 ILE A N 1
ATOM 733 C CA . ILE A 1 93 ? -7.660 -14.163 -8.591 1.00 98.69 93 ILE A CA 1
ATOM 734 C C . ILE A 1 93 ? -6.593 -15.120 -8.069 1.00 98.69 93 ILE A C 1
ATOM 736 O O . ILE A 1 93 ? -5.795 -15.629 -8.853 1.00 98.69 93 ILE A O 1
ATOM 740 N N . GLY A 1 94 ? -6.580 -15.366 -6.757 1.00 98.50 94 GLY A N 1
ATOM 741 C CA . GLY A 1 94 ? -5.730 -16.394 -6.146 1.00 98.50 94 GLY A CA 1
ATOM 742 C C . GLY A 1 94 ? -4.224 -16.168 -6.322 1.00 98.50 94 GLY A C 1
ATOM 743 O O . GLY A 1 94 ? -3.475 -17.133 -6.433 1.00 98.50 94 GLY A O 1
ATOM 744 N N . GLN A 1 95 ? -3.769 -14.913 -6.389 1.00 98.31 95 GLN A N 1
ATOM 745 C CA . GLN A 1 95 ? -2.347 -14.612 -6.588 1.00 98.31 95 GLN A CA 1
ATOM 746 C C . GLN A 1 95 ? -1.515 -14.922 -5.340 1.00 98.31 95 GLN A C 1
ATOM 748 O O . GLN A 1 95 ? -1.956 -14.685 -4.213 1.00 98.31 95 GLN A O 1
ATOM 753 N N . VAL A 1 96 ? -0.279 -15.375 -5.541 1.00 98.69 96 VAL A N 1
ATOM 754 C CA . VAL A 1 96 ? 0.731 -15.466 -4.479 1.00 98.69 96 VAL A CA 1
ATOM 755 C C . VAL A 1 96 ? 1.772 -14.377 -4.699 1.00 98.69 96 VAL A C 1
ATOM 757 O O . VAL A 1 96 ? 2.528 -14.414 -5.666 1.00 98.69 96 VAL A O 1
ATOM 760 N N . LEU A 1 97 ? 1.825 -13.409 -3.790 1.00 98.75 97 LEU A N 1
ATOM 761 C CA . LEU A 1 97 ? 2.820 -12.341 -3.784 1.00 98.75 97 LEU A CA 1
ATOM 762 C C . LEU A 1 97 ? 3.767 -12.587 -2.608 1.00 98.75 97 LEU A C 1
ATOM 764 O O . LEU A 1 97 ? 3.318 -12.658 -1.466 1.00 98.75 97 LEU A O 1
ATOM 768 N N . HIS A 1 98 ? 5.064 -12.731 -2.850 1.00 98.50 98 HIS A N 1
ATOM 769 C CA . HIS A 1 98 ? 5.9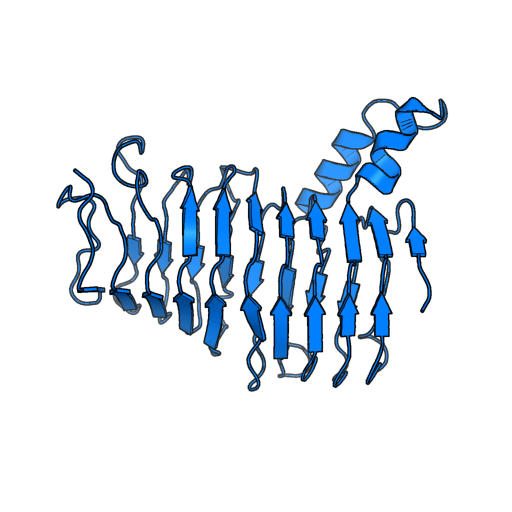88 -13.174 -1.810 1.00 98.50 98 HIS A CA 1
ATOM 770 C C . HIS A 1 98 ? 7.338 -12.454 -1.875 1.00 98.50 98 HIS A C 1
ATOM 772 O O . HIS A 1 98 ? 7.978 -12.407 -2.923 1.00 98.50 98 HIS A O 1
ATOM 778 N N . GLN A 1 99 ? 7.775 -11.907 -0.735 1.00 97.75 99 GLN A N 1
ATOM 779 C CA . GLN A 1 99 ? 9.080 -11.241 -0.563 1.00 97.75 99 GLN A CA 1
ATOM 780 C C . GLN A 1 99 ? 9.340 -10.126 -1.586 1.00 97.75 99 GLN A C 1
ATOM 782 O O . GLN A 1 99 ? 10.456 -9.924 -2.066 1.00 97.75 99 GLN A O 1
ATOM 787 N N . ASN A 1 100 ? 8.282 -9.405 -1.944 1.00 98.50 100 ASN A N 1
ATOM 788 C CA . ASN A 1 100 ? 8.367 -8.267 -2.843 1.00 98.50 100 ASN A CA 1
ATOM 789 C C . ASN A 1 100 ? 8.672 -6.994 -2.047 1.00 98.50 100 ASN A C 1
ATOM 791 O O . ASN A 1 100 ? 8.285 -6.860 -0.885 1.00 98.50 100 ASN A O 1
ATOM 795 N N . PHE A 1 101 ? 9.363 -6.050 -2.675 1.00 98.62 101 PHE A N 1
ATOM 796 C CA . PHE A 1 101 ? 9.804 -4.820 -2.035 1.00 98.62 101 PHE A CA 1
ATOM 797 C C . PHE A 1 101 ? 9.698 -3.625 -2.976 1.00 98.62 101 PHE A C 1
ATOM 799 O O . PHE A 1 101 ? 9.884 -3.745 -4.191 1.00 98.62 101 PHE A O 1
ATOM 806 N N . VAL A 1 102 ? 9.441 -2.453 -2.410 1.00 98.38 102 VAL A N 1
ATOM 807 C CA . VAL A 1 102 ? 9.519 -1.173 -3.108 1.00 98.38 102 VAL A CA 1
ATOM 808 C C . VAL A 1 102 ? 10.189 -0.126 -2.229 1.00 98.38 102 VAL A C 1
ATOM 810 O O . VAL A 1 102 ? 9.923 -0.063 -1.035 1.00 98.38 102 VAL A O 1
ATOM 813 N N . PHE A 1 103 ? 11.010 0.726 -2.840 1.00 97.00 103 PHE A N 1
ATOM 814 C CA . PHE A 1 103 ? 11.549 1.940 -2.235 1.00 97.00 103 PHE A CA 1
ATOM 815 C C . PHE A 1 103 ? 11.177 3.139 -3.107 1.00 97.00 103 PHE A C 1
ATOM 817 O O . PHE A 1 103 ? 11.671 3.268 -4.221 1.00 97.00 103 PHE A O 1
ATOM 824 N N . GLY A 1 104 ? 10.327 4.030 -2.606 1.00 95.81 104 GLY A N 1
ATOM 825 C CA . GLY A 1 104 ? 9.861 5.199 -3.348 1.00 95.81 104 GLY A CA 1
ATOM 826 C C . GLY A 1 104 ? 8.646 4.916 -4.234 1.00 95.81 104 GLY A C 1
ATOM 827 O O . GLY A 1 104 ? 8.591 3.953 -4.996 1.00 95.81 104 GLY A O 1
ATOM 828 N N . GLY A 1 105 ? 7.657 5.799 -4.143 1.00 97.38 105 GLY A N 1
ATOM 829 C CA . GLY A 1 105 ? 6.416 5.715 -4.906 1.00 97.38 105 GLY A CA 1
ATOM 830 C C . GLY A 1 105 ? 5.363 6.679 -4.376 1.00 97.38 105 GLY A C 1
ATOM 831 O O . GLY A 1 105 ? 5.406 7.071 -3.211 1.00 97.38 105 GLY A O 1
ATOM 832 N N . ALA A 1 106 ? 4.404 7.067 -5.208 1.00 97.88 106 ALA A N 1
ATOM 833 C CA . ALA A 1 106 ? 3.219 7.787 -4.764 1.00 97.88 106 ALA A CA 1
ATOM 834 C C . ALA A 1 106 ? 2.290 6.827 -4.011 1.00 97.88 106 ALA A C 1
ATOM 836 O O . ALA A 1 106 ? 1.791 7.164 -2.936 1.00 97.88 106 ALA A O 1
ATOM 837 N N . LYS A 1 107 ? 2.124 5.615 -4.556 1.00 98.44 107 LYS A N 1
ATOM 838 C CA . LYS A 1 107 ? 1.361 4.502 -3.978 1.00 98.44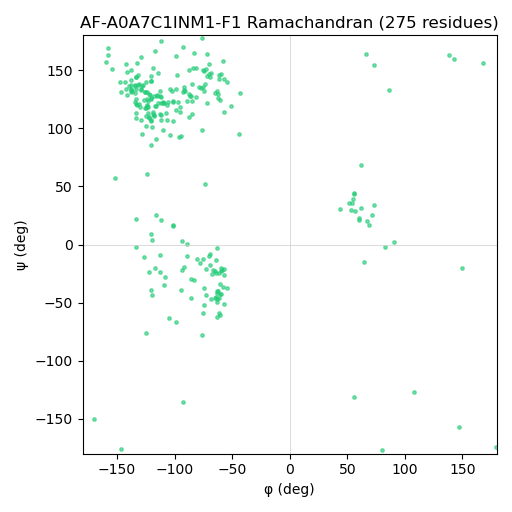 107 LYS A CA 1
ATOM 839 C C . LYS A 1 107 ? 2.187 3.222 -4.069 1.00 98.44 107 LYS A C 1
ATOM 841 O O . LYS A 1 107 ? 2.372 2.721 -5.169 1.00 98.44 107 LYS A O 1
ATOM 846 N N . GLY A 1 108 ? 2.697 2.706 -2.952 1.00 98.25 108 GLY A N 1
ATOM 847 C CA . GLY A 1 108 ? 3.575 1.527 -2.954 1.00 98.25 108 GLY A CA 1
ATOM 848 C C . GLY A 1 108 ? 2.883 0.286 -3.518 1.00 98.25 108 GLY A C 1
ATOM 849 O O . GLY A 1 108 ? 3.303 -0.259 -4.540 1.00 98.25 108 GLY A O 1
ATOM 850 N N . VAL A 1 109 ? 1.781 -0.101 -2.877 1.00 98.81 109 VAL A N 1
ATOM 851 C CA . VAL A 1 109 ? 0.802 -1.066 -3.388 1.00 98.81 109 VAL A CA 1
ATOM 852 C C . VAL A 1 109 ? -0.520 -0.342 -3.595 1.00 98.81 109 VAL A C 1
ATOM 854 O O . VAL A 1 109 ? -1.017 0.316 -2.682 1.00 98.81 109 VAL A O 1
ATOM 857 N N . HIS A 1 110 ? -1.099 -0.474 -4.785 1.00 98.88 110 HIS A N 1
ATOM 858 C CA . HIS A 1 110 ? -2.403 0.082 -5.120 1.00 98.88 110 HIS A CA 1
ATOM 859 C C . HIS A 1 110 ? -3.327 -1.019 -5.627 1.00 98.88 110 HIS A C 1
ATOM 861 O O . HIS A 1 110 ? -3.062 -1.624 -6.665 1.00 98.88 110 HIS A O 1
ATOM 867 N N . THR A 1 111 ? -4.418 -1.267 -4.908 1.00 98.81 111 THR A N 1
ATOM 868 C CA . THR A 1 111 ? -5.486 -2.149 -5.378 1.00 98.81 111 THR A CA 1
ATOM 869 C C . THR A 1 111 ? -6.633 -1.333 -5.955 1.00 98.81 111 THR A C 1
ATOM 871 O O . THR A 1 111 ? -7.058 -0.343 -5.356 1.00 98.81 111 THR A O 1
ATOM 874 N N . VAL A 1 112 ? -7.137 -1.738 -7.120 1.00 98.69 112 VAL A N 1
ATOM 875 C CA . VAL A 1 112 ? -8.196 -1.031 -7.852 1.00 98.69 112 VAL A CA 1
ATOM 876 C C . VAL A 1 112 ? -9.282 -1.986 -8.317 1.00 98.69 112 VAL A C 1
ATOM 878 O O . VAL A 1 112 ? -9.054 -3.181 -8.494 1.00 98.69 112 VAL A O 1
ATOM 881 N N . GLN A 1 113 ? -10.476 -1.439 -8.527 1.00 97.81 113 GLN A N 1
ATOM 882 C CA . GLN A 1 113 ? -11.533 -2.153 -9.225 1.00 97.81 113 GLN A CA 1
ATOM 883 C C . GLN A 1 113 ? -11.228 -2.165 -10.727 1.00 97.81 113 GLN A C 1
ATOM 885 O O . GLN A 1 113 ? -10.932 -1.127 -11.316 1.00 97.81 113 GLN A O 1
ATOM 890 N N . GLU A 1 114 ? -11.391 -3.318 -11.362 1.00 97.75 114 GLU A N 1
ATOM 891 C CA . GLU A 1 114 ? -11.284 -3.501 -12.805 1.00 97.75 114 GLU A CA 1
ATOM 892 C C . GLU A 1 114 ? -12.473 -4.344 -13.282 1.00 97.75 114 GLU A C 1
ATOM 894 O O . GLU A 1 114 ? -12.719 -5.444 -12.790 1.00 97.75 114 GLU A O 1
ATOM 899 N N . GLY A 1 115 ? -13.284 -3.803 -14.195 1.00 95.12 115 GLY A N 1
ATOM 900 C CA . GLY A 1 115 ? -14.453 -4.518 -14.726 1.00 95.12 115 GLY A CA 1
ATOM 901 C C . GLY A 1 115 ? -15.512 -4.914 -13.684 1.00 95.12 115 GLY A C 1
ATOM 902 O O . GLY A 1 115 ? -16.282 -5.833 -13.936 1.00 95.12 115 GLY A O 1
ATOM 903 N N . GLY A 1 116 ? -15.553 -4.250 -12.521 1.00 95.94 116 GLY A N 1
ATOM 904 C CA . GLY A 1 116 ? -16.458 -4.597 -11.413 1.00 95.94 116 GLY A CA 1
ATOM 905 C C . GLY A 1 116 ? -15.883 -5.599 -10.407 1.00 95.94 116 GLY A C 1
ATOM 906 O O . GLY A 1 116 ? -16.565 -5.953 -9.452 1.00 95.94 116 GLY A O 1
ATOM 907 N N . PHE A 1 117 ? -14.634 -6.030 -10.589 1.00 97.12 117 PHE A N 1
ATOM 908 C CA . PHE A 1 117 ? -13.952 -6.983 -9.719 1.00 97.12 117 PHE A CA 1
ATOM 909 C C . PHE A 1 117 ? -12.706 -6.351 -9.094 1.00 97.12 117 PHE A C 1
ATOM 911 O O . PHE A 1 117 ? -12.095 -5.460 -9.681 1.00 97.12 117 PHE A O 1
ATOM 918 N N . GLY A 1 118 ? -12.319 -6.818 -7.909 1.00 97.69 118 GLY A N 1
ATOM 919 C CA . GLY A 1 118 ? -11.076 -6.427 -7.241 1.00 97.69 118 GLY A CA 1
ATOM 920 C C . GLY A 1 118 ? -10.067 -7.580 -7.160 1.00 97.69 118 GLY A C 1
ATOM 921 O O . GLY A 1 118 ? -10.396 -8.719 -7.510 1.00 97.69 118 GLY A O 1
ATOM 922 N N . PRO A 1 119 ? -8.849 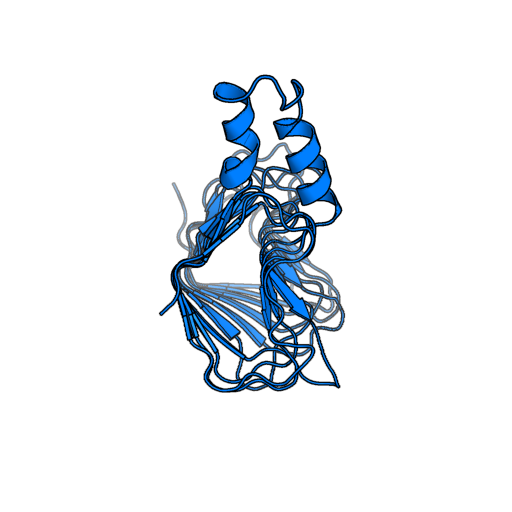-7.318 -6.663 1.00 98.50 119 PRO A N 1
ATOM 923 C CA . PRO A 1 119 ? -7.808 -8.332 -6.519 1.00 98.50 119 PRO A CA 1
ATOM 924 C C . PRO A 1 119 ? -8.064 -9.295 -5.357 1.00 98.50 119 PRO A C 1
ATOM 926 O O . PRO A 1 119 ? -8.598 -8.907 -4.317 1.00 98.50 119 PRO A O 1
ATOM 929 N N . SER A 1 120 ? -7.603 -10.537 -5.494 1.00 98.69 120 SER A N 1
ATOM 930 C CA . SER A 1 120 ? -7.577 -11.527 -4.415 1.00 98.69 120 SER A CA 1
ATOM 931 C C . SER A 1 120 ? -6.329 -12.413 -4.439 1.00 98.69 120 SER A C 1
ATOM 933 O O . SER A 1 120 ? -5.704 -12.604 -5.487 1.00 98.69 120 SER A O 1
ATOM 935 N N . GLY A 1 121 ? -5.967 -12.953 -3.274 1.00 98.50 121 GLY A N 1
ATOM 936 C CA . GLY A 1 121 ? -4.784 -13.786 -3.075 1.00 98.50 121 GLY A CA 1
ATOM 937 C C . GLY A 1 121 ? -4.153 -13.633 -1.689 1.00 98.50 121 GLY A C 1
ATOM 938 O O . GLY A 1 121 ? -4.788 -13.182 -0.734 1.00 98.50 121 GLY A O 1
ATOM 939 N N . HIS A 1 122 ? -2.869 -13.969 -1.598 1.00 98.56 122 HIS A N 1
ATOM 940 C CA . HIS A 1 122 ? -2.065 -13.827 -0.386 1.00 98.56 122 HIS A CA 1
ATOM 941 C C . HIS A 1 122 ? -0.770 -13.082 -0.684 1.00 98.56 122 HIS A C 1
ATOM 943 O O . HIS A 1 122 ? -0.065 -13.391 -1.646 1.00 98.56 122 HIS A O 1
ATOM 949 N N . CYS A 1 123 ? -0.443 -12.120 0.172 1.00 98.62 123 CYS A N 1
ATOM 950 C CA . CYS A 1 123 ? 0.754 -11.310 0.073 1.00 98.62 123 CYS A CA 1
ATOM 951 C C . CYS A 1 123 ? 1.607 -11.466 1.333 1.00 98.62 123 CYS A C 1
ATOM 953 O O . CYS A 1 123 ? 1.272 -10.927 2.383 1.00 98.62 123 CYS A O 1
ATOM 955 N N . LEU A 1 124 ? 2.718 -12.193 1.233 1.00 98.56 124 LEU A N 1
ATOM 956 C CA . LEU A 1 124 ? 3.593 -12.535 2.353 1.00 98.56 124 LEU A CA 1
ATOM 957 C C . LEU A 1 124 ? 4.935 -11.800 2.249 1.00 98.56 124 LEU A C 1
ATOM 959 O O . LEU A 1 124 ? 5.674 -11.972 1.282 1.00 98.56 124 LEU A O 1
ATOM 963 N N . GLY A 1 125 ? 5.283 -11.019 3.271 1.00 98.19 125 GLY A N 1
ATOM 964 C CA . GLY A 1 125 ? 6.586 -10.353 3.344 1.00 98.19 125 GLY A CA 1
ATOM 965 C C . GLY A 1 125 ? 6.736 -9.179 2.375 1.00 98.19 125 GLY A C 1
ATOM 966 O O . GLY A 1 125 ? 7.818 -8.967 1.843 1.00 98.19 125 GLY A O 1
ATOM 967 N N . MET A 1 126 ? 5.657 -8.435 2.105 1.00 98.56 126 MET A N 1
ATOM 968 C CA . MET A 1 126 ? 5.743 -7.204 1.311 1.00 98.56 126 MET A CA 1
ATOM 969 C C . MET A 1 126 ? 6.422 -6.095 2.115 1.00 98.56 126 MET A C 1
ATOM 971 O O . MET A 1 126 ? 5.926 -5.708 3.175 1.00 98.56 126 MET A O 1
ATOM 975 N N . GLY A 1 127 ? 7.522 -5.562 1.595 1.00 98.62 127 GLY A N 1
ATOM 976 C CA . GLY A 1 127 ? 8.153 -4.360 2.124 1.00 98.62 127 GLY A CA 1
ATOM 977 C C . GLY A 1 127 ? 7.811 -3.142 1.275 1.00 98.62 127 GLY A C 1
ATOM 978 O O . GLY A 1 127 ? 8.059 -3.113 0.074 1.00 98.62 127 GLY A O 1
ATOM 979 N N . VAL A 1 128 ? 7.250 -2.117 1.900 1.00 98.56 128 VAL A N 1
ATOM 980 C CA . VAL A 1 128 ? 6.987 -0.834 1.250 1.00 98.56 128 VAL A CA 1
ATOM 981 C C . VAL A 1 128 ? 7.774 0.228 1.985 1.00 98.56 128 VAL A C 1
ATOM 983 O O . VAL A 1 128 ? 7.496 0.483 3.151 1.00 98.56 128 VAL A O 1
ATOM 986 N N . ASP A 1 129 ? 8.754 0.827 1.322 1.00 97.31 129 ASP A N 1
ATOM 987 C CA . ASP A 1 129 ? 9.631 1.838 1.895 1.00 97.31 129 ASP A CA 1
ATOM 988 C C . ASP A 1 129 ? 9.546 3.155 1.127 1.00 97.31 129 ASP A C 1
ATOM 990 O O . ASP A 1 129 ? 9.337 3.191 -0.088 1.00 97.31 129 ASP A O 1
ATOM 994 N N . GLN A 1 130 ? 9.667 4.251 1.868 1.00 95.62 130 GLN A N 1
ATOM 995 C CA . GLN A 1 130 ? 9.634 5.630 1.398 1.00 95.62 130 GLN A CA 1
ATOM 996 C C . GLN A 1 130 ? 8.536 5.946 0.376 1.00 95.62 130 GLN A C 1
ATOM 998 O O . GLN A 1 130 ? 8.716 6.822 -0.462 1.00 95.62 130 GLN A O 1
ATOM 1003 N N . CYS A 1 131 ? 7.388 5.276 0.414 1.00 97.00 131 CYS A N 1
ATOM 1004 C CA . CYS A 1 131 ? 6.259 5.675 -0.421 1.00 97.00 131 CYS A CA 1
ATOM 1005 C C . CYS A 1 131 ? 5.510 6.841 0.244 1.00 97.00 131 CYS A C 1
ATOM 1007 O O . CYS A 1 131 ? 5.525 6.975 1.471 1.00 97.00 131 CYS A O 1
ATOM 1009 N N . THR A 1 132 ? 4.859 7.702 -0.543 1.00 96.44 132 THR A N 1
ATOM 1010 C CA . THR A 1 132 ? 3.965 8.734 -0.000 1.00 96.44 132 THR A CA 1
ATOM 1011 C C . THR A 1 132 ? 2.801 8.040 0.698 1.00 96.44 132 THR A C 1
ATOM 1013 O O . THR A 1 132 ? 2.675 8.126 1.917 1.00 96.44 132 THR A O 1
ATOM 1016 N N . ASN A 1 133 ? 2.003 7.276 -0.044 1.00 97.50 133 ASN A N 1
ATOM 1017 C CA . ASN A 1 133 ? 1.061 6.327 0.526 1.00 97.50 133 ASN A CA 1
ATOM 1018 C C . ASN A 1 133 ? 1.604 4.908 0.328 1.00 97.50 133 ASN A C 1
ATOM 1020 O O . ASN A 1 133 ? 1.896 4.503 -0.797 1.00 97.50 133 ASN A O 1
ATOM 1024 N N . ALA A 1 134 ? 1.788 4.152 1.404 1.00 98.12 134 ALA A N 1
ATOM 1025 C CA . ALA A 1 134 ? 2.357 2.818 1.291 1.00 98.12 134 ALA A CA 1
ATOM 1026 C C . ALA A 1 134 ? 1.349 1.817 0.713 1.00 98.12 134 ALA A C 1
ATOM 1028 O O . ALA A 1 134 ? 1.652 1.155 -0.279 1.00 98.12 134 ALA A O 1
ATOM 1029 N N . LEU A 1 135 ? 0.148 1.749 1.290 1.00 98.69 135 LEU A N 1
ATOM 1030 C CA . LEU A 1 135 ? -0.932 0.874 0.838 1.00 98.69 135 LEU A CA 1
ATOM 1031 C C . LEU A 1 135 ? -2.169 1.717 0.495 1.00 98.69 135 LEU A C 1
ATOM 1033 O O . LEU A 1 135 ? -2.839 2.231 1.389 1.00 98.69 135 LEU A O 1
ATOM 1037 N N . GLN A 1 136 ? -2.490 1.839 -0.794 1.00 98.81 136 GLN A N 1
ATOM 1038 C CA . GLN A 1 136 ? -3.755 2.402 -1.277 1.00 98.81 136 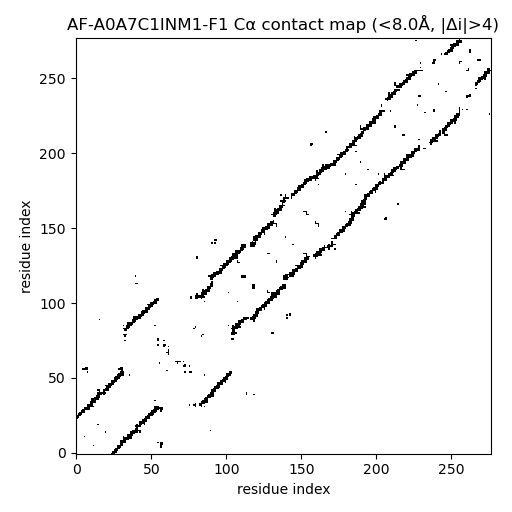GLN A CA 1
ATOM 1039 C C . GLN A 1 136 ? -4.709 1.261 -1.638 1.00 98.81 136 GLN A C 1
ATOM 1041 O O . GLN A 1 136 ? -4.459 0.524 -2.590 1.00 98.81 136 GLN A O 1
ATOM 1046 N N . ILE A 1 137 ? -5.821 1.143 -0.921 1.00 98.81 137 ILE A N 1
ATOM 1047 C CA . ILE A 1 137 ? -6.779 0.048 -1.081 1.00 98.81 137 ILE A CA 1
ATOM 1048 C C . ILE A 1 137 ? -8.122 0.601 -1.559 1.00 98.81 137 ILE A C 1
ATOM 1050 O O . ILE A 1 137 ? -8.974 0.975 -0.750 1.00 98.81 137 ILE A O 1
ATOM 1054 N N . ASP A 1 138 ? -8.323 0.666 -2.875 1.00 98.69 138 ASP A N 1
ATOM 1055 C CA . ASP A 1 138 ? -9.582 1.161 -3.451 1.00 98.69 138 ASP A CA 1
ATOM 1056 C C . ASP A 1 138 ? -10.578 0.028 -3.737 1.00 98.69 138 ASP A C 1
ATOM 1058 O O . ASP A 1 138 ? -11.780 0.270 -3.800 1.00 98.69 138 ASP A O 1
ATOM 1062 N N . SER A 1 139 ? -10.103 -1.212 -3.883 1.00 98.44 139 SER A N 1
ATOM 1063 C CA . SER A 1 139 ? -10.951 -2.393 -4.079 1.00 98.44 139 SER A CA 1
ATOM 1064 C C . SER A 1 139 ? -10.264 -3.668 -3.595 1.00 98.44 139 SER A C 1
ATOM 1066 O O . SER A 1 139 ? -9.037 -3.771 -3.633 1.00 98.44 139 SER A O 1
ATOM 1068 N N . ILE A 1 140 ? -11.055 -4.651 -3.169 1.00 98.25 140 ILE A N 1
ATOM 1069 C CA . ILE A 1 140 ? -10.626 -6.017 -2.858 1.00 98.25 140 ILE A CA 1
ATOM 1070 C C . ILE A 1 140 ? -11.682 -6.969 -3.422 1.00 98.25 140 ILE A C 1
ATOM 1072 O O . ILE A 1 140 ? -12.878 -6.753 -3.245 1.00 98.25 140 ILE A O 1
ATOM 1076 N N . GLY A 1 141 ? -11.246 -8.014 -4.122 1.00 97.12 141 GLY A N 1
ATOM 1077 C CA . GLY A 1 141 ? -12.133 -9.024 -4.693 1.00 97.12 141 GLY A CA 1
ATOM 1078 C C . GLY A 1 141 ? -12.744 -9.929 -3.624 1.00 97.12 141 GLY A C 1
ATOM 1079 O O . GLY A 1 141 ? -12.237 -10.031 -2.509 1.00 97.12 141 GLY A O 1
ATOM 1080 N N . GLY A 1 142 ? -13.809 -10.655 -3.978 1.00 95.19 142 GLY A N 1
ATOM 1081 C CA . GLY A 1 142 ? -14.540 -11.522 -3.041 1.00 95.19 142 GLY A CA 1
ATOM 1082 C C . GLY A 1 142 ? -13.696 -12.622 -2.376 1.00 95.19 142 GLY A C 1
ATOM 1083 O O . GLY A 1 142 ? -14.051 -13.087 -1.297 1.00 95.19 142 GLY A O 1
ATOM 1084 N N . GLY A 1 143 ? -12.563 -13.004 -2.979 1.00 95.81 143 GLY A N 1
ATOM 1085 C CA . GLY A 1 143 ? -11.594 -13.928 -2.377 1.00 95.81 143 GLY A CA 1
ATOM 1086 C C . GLY A 1 143 ? -10.728 -13.318 -1.265 1.00 95.81 143 GLY A C 1
ATOM 1087 O O . GLY A 1 143 ? -10.087 -14.062 -0.532 1.00 95.81 143 GLY A O 1
ATOM 1088 N N . GLY A 1 144 ? -10.721 -11.988 -1.110 1.00 97.62 144 GLY A N 1
ATOM 1089 C CA . GLY A 1 144 ? -9.835 -11.267 -0.194 1.00 97.62 144 GLY A CA 1
ATOM 1090 C C . GLY A 1 144 ? -8.384 -11.207 -0.682 1.00 97.62 144 GLY A C 1
ATOM 1091 O O . GLY A 1 144 ? -7.937 -12.068 -1.434 1.00 97.62 144 GLY A O 1
ATOM 1092 N N . LEU A 1 145 ? -7.640 -10.187 -0.253 1.00 98.25 145 LEU A N 1
ATOM 1093 C CA . LEU A 1 145 ? -6.188 -10.105 -0.423 1.00 98.25 145 LEU A CA 1
ATOM 1094 C C . LEU A 1 145 ? -5.553 -9.894 0.952 1.00 98.25 145 LEU A C 1
ATOM 1096 O O . LEU A 1 145 ? -5.597 -8.787 1.492 1.00 98.25 145 LEU A O 1
ATOM 1100 N N . ASP A 1 146 ? -5.007 -10.963 1.527 1.00 98.50 146 ASP A N 1
ATOM 1101 C CA . ASP A 1 146 ? -4.425 -10.916 2.869 1.00 98.50 146 ASP A CA 1
ATOM 1102 C C . ASP A 1 146 ? -2.971 -10.433 2.811 1.00 98.50 146 ASP A C 1
ATOM 1104 O O . ASP A 1 146 ? -2.131 -11.041 2.145 1.00 98.50 146 ASP A O 1
ATOM 1108 N N . MET A 1 147 ? -2.666 -9.362 3.546 1.00 98.56 147 MET A N 1
ATOM 1109 C CA . MET A 1 147 ? -1.306 -8.842 3.717 1.00 98.56 147 MET A CA 1
ATOM 1110 C C . MET A 1 147 ? -0.697 -9.409 5.004 1.00 98.56 147 MET A C 1
ATOM 1112 O O . MET A 1 147 ? -1.216 -9.174 6.092 1.00 98.56 147 MET A O 1
ATOM 1116 N N . ILE A 1 148 ? 0.393 -10.162 4.907 1.00 98.75 148 ILE A N 1
ATOM 1117 C CA . ILE A 1 148 ? 0.981 -10.912 6.022 1.00 98.75 148 ILE A CA 1
ATOM 1118 C C . ILE A 1 148 ? 2.457 -10.537 6.161 1.00 98.75 148 ILE A C 1
ATOM 1120 O O . ILE A 1 148 ? 3.208 -10.577 5.185 1.00 98.75 148 ILE A O 1
ATOM 1124 N N . ASN A 1 149 ? 2.889 -10.228 7.385 1.00 98.50 149 ASN A N 1
ATOM 1125 C CA . ASN A 1 149 ? 4.277 -9.904 7.728 1.00 98.50 149 ASN A CA 1
ATOM 1126 C C . ASN A 1 149 ? 4.845 -8.736 6.906 1.00 98.50 149 ASN A C 1
ATOM 1128 O O . ASN A 1 149 ? 5.965 -8.816 6.399 1.00 98.50 149 ASN A O 1
ATOM 1132 N N . SER A 1 150 ? 4.070 -7.665 6.720 1.00 98.19 150 SER A N 1
ATOM 1133 C CA . SER A 1 150 ? 4.513 -6.524 5.916 1.00 98.19 150 SER A CA 1
ATOM 1134 C C . SER A 1 150 ? 5.341 -5.527 6.728 1.00 98.19 150 SER A C 1
ATOM 1136 O O . SER A 1 150 ? 4.980 -5.162 7.850 1.00 98.19 150 SER A O 1
ATOM 1138 N N . GLN A 1 151 ? 6.417 -5.033 6.120 1.00 97.62 151 GLN A N 1
ATOM 1139 C CA . GLN A 1 151 ? 7.134 -3.839 6.566 1.00 97.62 151 GLN A CA 1
ATOM 1140 C C . GLN A 1 151 ? 6.561 -2.625 5.831 1.00 97.62 151 GLN A C 1
ATOM 1142 O O . GLN A 1 151 ? 6.448 -2.646 4.606 1.00 97.62 151 GLN A O 1
ATOM 1147 N N . ILE A 1 152 ? 6.232 -1.559 6.562 1.00 97.75 152 ILE A N 1
ATOM 1148 C CA . ILE A 1 152 ? 5.644 -0.346 5.991 1.00 97.75 152 ILE A CA 1
ATOM 1149 C C . ILE A 1 152 ? 6.392 0.895 6.484 1.00 97.75 152 ILE A C 1
ATOM 1151 O O . ILE A 1 152 ? 6.454 1.176 7.679 1.00 97.75 152 ILE A O 1
ATOM 1155 N N . VAL A 1 153 ? 6.939 1.670 5.555 1.00 96.69 153 VAL A N 1
ATOM 1156 C CA . VAL A 1 153 ? 7.693 2.888 5.836 1.00 96.69 153 VAL A CA 1
ATOM 1157 C C . VAL A 1 153 ? 7.306 3.973 4.845 1.00 96.69 153 VAL A C 1
ATOM 1159 O O . VAL A 1 153 ? 7.230 3.771 3.633 1.00 96.69 153 VAL A O 1
ATOM 1162 N N . THR A 1 154 ? 7.076 5.161 5.380 1.00 95.19 154 THR A N 1
ATOM 1163 C CA . THR A 1 154 ? 6.805 6.381 4.618 1.00 95.19 154 THR A CA 1
ATOM 1164 C C . THR A 1 154 ? 7.729 7.483 5.115 1.00 95.19 154 THR A C 1
ATOM 1166 O O . THR A 1 154 ? 8.243 7.410 6.232 1.00 95.19 154 THR A O 1
ATOM 1169 N N . VAL A 1 155 ? 7.922 8.536 4.321 1.00 92.56 155 VAL A N 1
ATOM 1170 C CA . VAL A 1 155 ? 8.799 9.671 4.684 1.00 92.56 155 VAL A CA 1
ATOM 1171 C C . VAL A 1 155 ? 8.152 11.036 4.428 1.00 92.56 155 VAL A C 1
ATOM 1173 O O . VAL A 1 155 ? 8.836 12.047 4.307 1.00 92.56 155 VAL A O 1
ATOM 1176 N N . ASN A 1 156 ? 6.819 11.091 4.363 1.00 93.44 156 ASN A N 1
ATOM 1177 C CA . ASN A 1 156 ? 6.067 12.319 4.102 1.00 93.44 156 ASN A CA 1
ATOM 1178 C C . ASN A 1 156 ? 5.129 12.659 5.267 1.00 93.44 156 ASN A C 1
ATOM 1180 O O . ASN A 1 156 ? 4.029 12.124 5.373 1.00 93.44 156 ASN A O 1
ATOM 1184 N N . GLY A 1 157 ? 5.535 13.598 6.121 1.00 92.69 157 GLY A N 1
ATOM 1185 C CA . GLY A 1 157 ? 4.767 13.986 7.310 1.00 92.69 157 GLY A CA 1
ATOM 1186 C C . GLY A 1 157 ? 3.456 14.728 7.034 1.00 92.69 157 GLY A C 1
ATOM 1187 O O . GLY A 1 157 ? 2.610 14.805 7.919 1.00 92.69 157 GLY A O 1
ATOM 1188 N N . THR A 1 158 ? 3.269 15.270 5.831 1.00 92.94 158 THR A N 1
ATOM 1189 C CA . THR A 1 158 ? 2.129 16.148 5.524 1.00 92.94 158 THR A CA 1
ATOM 1190 C C . THR A 1 158 ? 0.965 15.384 4.918 1.00 92.94 158 THR A C 1
ATOM 1192 O O . THR A 1 158 ? -0.185 15.668 5.242 1.00 92.94 158 THR A O 1
ATOM 1195 N N . VAL A 1 159 ? 1.250 14.414 4.047 1.00 94.56 159 VAL A N 1
ATOM 1196 C CA . VAL A 1 159 ? 0.222 13.639 3.329 1.00 94.56 159 VAL A CA 1
ATOM 1197 C C . VAL A 1 159 ? 0.467 12.131 3.344 1.00 94.56 159 VAL A C 1
ATOM 1199 O O . VAL A 1 159 ? -0.347 11.389 2.804 1.00 94.56 159 VAL A O 1
ATOM 1202 N N . GLY A 1 160 ? 1.572 11.664 3.936 1.00 96.12 160 GLY A N 1
ATOM 1203 C CA . GLY A 1 160 ? 1.939 10.253 3.892 1.00 96.12 160 GLY A CA 1
ATOM 1204 C C . GLY A 1 160 ? 1.106 9.364 4.812 1.00 96.12 160 GLY A C 1
ATOM 1205 O O . GLY A 1 160 ? 0.616 9.824 5.848 1.00 96.12 160 GLY A O 1
ATOM 1206 N N . ARG A 1 161 ? 0.926 8.096 4.423 1.00 96.88 161 ARG A N 1
ATOM 1207 C CA . ARG A 1 161 ? 0.021 7.130 5.078 1.00 96.88 161 ARG A CA 1
ATOM 1208 C C . ARG A 1 161 ? 0.578 5.709 4.986 1.00 96.88 161 ARG A C 1
ATOM 1210 O O . ARG A 1 161 ? 1.079 5.327 3.932 1.00 96.88 161 ARG A O 1
ATOM 1217 N N . TYR A 1 162 ? 0.466 4.911 6.054 1.00 97.56 162 TYR A N 1
ATOM 1218 C CA . TYR A 1 162 ? 0.778 3.474 5.958 1.00 97.56 162 TYR A CA 1
ATOM 1219 C C . TYR A 1 162 ? -0.323 2.723 5.218 1.00 97.56 162 TYR A C 1
ATOM 1221 O O . TYR A 1 162 ? -0.044 1.812 4.445 1.00 97.56 162 TYR A O 1
ATOM 1229 N N . LE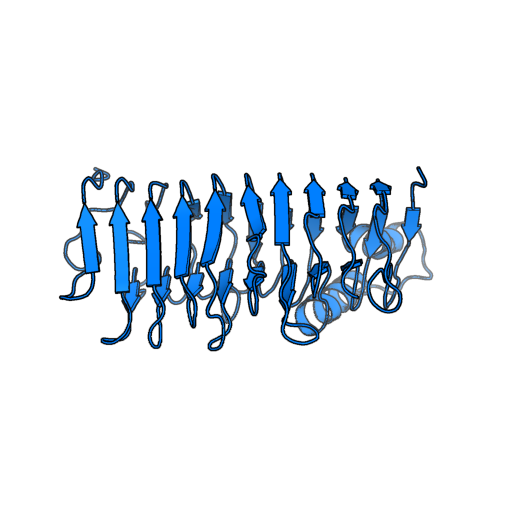U A 1 163 ? -1.569 3.124 5.457 1.00 98.25 163 LEU A N 1
ATOM 1230 C CA . LEU A 1 163 ? -2.750 2.557 4.829 1.00 98.25 163 LEU A CA 1
ATOM 1231 C C . LEU A 1 163 ? -3.768 3.658 4.542 1.00 98.25 163 LEU A C 1
ATOM 1233 O O . LEU A 1 163 ? -4.095 4.459 5.420 1.00 98.25 163 LEU A O 1
ATOM 1237 N N . GLU A 1 164 ? -4.326 3.647 3.341 1.00 98.69 164 GLU A N 1
ATOM 1238 C CA . GLU A 1 164 ? -5.502 4.426 2.982 1.00 98.69 164 GLU A CA 1
ATOM 1239 C C . GLU A 1 164 ? -6.501 3.565 2.215 1.00 98.69 164 GLU A C 1
ATOM 1241 O O . GLU A 1 164 ? -6.124 2.911 1.244 1.00 98.69 164 GLU A O 1
ATOM 1246 N N . THR A 1 165 ? -7.772 3.584 2.623 1.00 98.88 165 THR A N 1
ATOM 1247 C CA . THR A 1 165 ? -8.851 2.972 1.839 1.00 98.88 165 THR A CA 1
ATOM 1248 C C . THR A 1 165 ? -9.593 4.009 1.007 1.00 98.88 165 THR A C 1
ATOM 1250 O O . THR A 1 165 ? -9.758 5.160 1.425 1.00 98.88 165 THR A O 1
ATOM 1253 N N . GLY A 1 166 ? -10.058 3.612 -0.176 1.00 98.38 166 GLY A N 1
ATOM 1254 C CA . GLY A 1 166 ? -10.986 4.408 -0.975 1.00 98.38 166 GLY A CA 1
ATOM 1255 C C . GLY A 1 166 ? -12.368 4.489 -0.318 1.00 98.38 166 GLY A C 1
ATOM 1256 O O . GLY A 1 166 ? -12.819 3.546 0.328 1.00 98.38 166 GLY A O 1
ATOM 1257 N N . ALA A 1 167 ? -13.076 5.608 -0.498 1.00 97.69 167 ALA A N 1
ATOM 1258 C CA . ALA A 1 167 ? -14.409 5.807 0.089 1.00 97.69 167 ALA A CA 1
ATOM 1259 C C . ALA A 1 167 ? -15.478 4.839 -0.455 1.00 97.69 167 ALA A C 1
ATOM 1261 O O . ALA A 1 167 ? -16.484 4.600 0.204 1.00 97.69 167 ALA A O 1
ATOM 1262 N N . SER A 1 168 ? -15.253 4.287 -1.649 1.00 96.19 168 SER A N 1
ATOM 1263 C CA . SER A 1 168 ? -16.134 3.310 -2.297 1.00 96.19 168 SER A CA 1
ATOM 1264 C C . SER A 1 168 ? -15.750 1.856 -2.017 1.00 96.19 168 SER A C 1
ATOM 1266 O O . SER A 1 168 ? -16.392 0.966 -2.565 1.00 96.19 168 SER A O 1
ATOM 1268 N N . LEU A 1 169 ? -14.725 1.597 -1.194 1.00 98.25 169 LEU A N 1
ATOM 1269 C CA . LEU A 1 169 ? -14.404 0.236 -0.774 1.00 98.25 169 LEU A CA 1
ATOM 1270 C C . LEU A 1 169 ? -15.592 -0.335 0.016 1.00 98.25 169 LEU A C 1
ATOM 1272 O O . LEU A 1 169 ? -16.031 0.264 0.997 1.00 98.25 169 LEU A O 1
ATOM 1276 N N . ASP A 1 170 ? -16.095 -1.493 -0.399 1.00 94.38 170 ASP A N 1
ATOM 1277 C CA . ASP A 1 170 ? -17.187 -2.223 0.260 1.00 94.38 170 ASP A CA 1
ATOM 1278 C C . ASP A 1 170 ? -16.718 -3.552 0.883 1.00 94.38 170 ASP A C 1
ATOM 1280 O O . ASP A 1 170 ? -17.326 -4.057 1.828 1.00 94.38 170 ASP A O 1
ATOM 1284 N N . GLY A 1 171 ? -15.612 -4.097 0.375 1.00 94.56 171 GLY A N 1
ATOM 1285 C CA . GLY A 1 171 ? -15.020 -5.352 0.806 1.00 94.56 171 GLY A CA 1
ATOM 1286 C C . GLY A 1 171 ? -14.252 -5.285 2.129 1.00 94.56 171 GLY A C 1
ATOM 1287 O O . GLY A 1 171 ? -14.075 -4.237 2.756 1.00 94.56 171 GLY A O 1
ATOM 1288 N N . ILE A 1 172 ? -13.759 -6.458 2.536 1.00 97.69 172 ILE A N 1
ATOM 1289 C CA . ILE A 1 172 ? -12.946 -6.630 3.742 1.00 97.69 172 ILE A CA 1
ATOM 1290 C C . ILE A 1 172 ? -11.465 -6.632 3.353 1.00 97.69 172 ILE A C 1
ATOM 1292 O O . ILE A 1 172 ? -11.030 -7.504 2.599 1.00 97.69 172 ILE A O 1
ATOM 1296 N N . PHE A 1 173 ? -10.679 -5.719 3.923 1.00 98.50 173 PHE A N 1
ATOM 1297 C CA . PHE A 1 173 ? -9.218 -5.714 3.808 1.00 98.50 173 PHE A CA 1
ATOM 1298 C C . PHE A 1 173 ? -8.580 -6.212 5.107 1.00 98.50 173 PHE A C 1
ATOM 1300 O O . PHE A 1 173 ? -8.978 -5.796 6.199 1.00 98.50 173 PHE A O 1
ATOM 1307 N N . ARG A 1 174 ? -7.590 -7.108 5.004 1.00 98.56 174 ARG A N 1
ATOM 1308 C CA . ARG A 1 174 ? -6.961 -7.744 6.167 1.00 98.56 174 ARG A CA 1
ATOM 1309 C C . ARG A 1 174 ? -5.449 -7.618 6.131 1.00 98.56 174 ARG A C 1
ATOM 1311 O O . ARG A 1 174 ? -4.818 -7.864 5.104 1.00 98.56 174 ARG A O 1
ATOM 1318 N N . MET A 1 175 ? -4.881 -7.297 7.287 1.00 98.31 175 MET A N 1
ATOM 1319 C CA . MET A 1 175 ? -3.442 -7.276 7.489 1.00 98.31 175 MET A CA 1
ATOM 1320 C C . MET A 1 175 ? -3.056 -7.959 8.802 1.00 98.31 175 MET A C 1
ATOM 1322 O O . MET A 1 175 ? -3.685 -7.727 9.836 1.00 98.31 175 MET A O 1
ATOM 1326 N N . PHE A 1 176 ? -2.001 -8.770 8.756 1.00 98.50 176 PHE A N 1
ATOM 1327 C CA . PHE A 1 176 ? -1.542 -9.616 9.852 1.00 98.50 176 PHE A CA 1
ATOM 1328 C C . PHE A 1 176 ? -0.048 -9.417 10.113 1.00 98.50 176 PHE A C 1
ATOM 1330 O O . PHE A 1 176 ? 0.757 -9.487 9.185 1.00 98.50 176 PHE A O 1
ATOM 1337 N N . SER A 1 177 ? 0.327 -9.253 11.384 1.00 97.75 177 SER A N 1
ATOM 1338 C CA . SER A 1 177 ? 1.722 -9.274 11.854 1.00 97.75 177 SER A CA 1
ATOM 1339 C C . SER A 1 177 ? 2.636 -8.274 11.138 1.00 97.75 177 SER A C 1
ATOM 1341 O O . SER A 1 177 ? 3.788 -8.572 10.830 1.00 97.75 177 SER A O 1
ATOM 1343 N N . SER A 1 178 ? 2.118 -7.083 10.854 1.00 97.19 178 SER A N 1
ATOM 1344 C CA . SER A 1 178 ? 2.849 -6.041 10.130 1.00 97.19 178 SER A CA 1
ATOM 1345 C C . SER A 1 178 ? 3.450 -5.005 11.076 1.00 97.19 178 SER A C 1
ATOM 1347 O O . SER A 1 178 ? 3.024 -4.860 12.225 1.00 97.19 178 SER A O 1
ATOM 1349 N N . ALA A 1 179 ? 4.420 -4.241 10.582 1.00 96.06 179 ALA A N 1
ATOM 1350 C CA . ALA A 1 179 ? 5.034 -3.148 11.325 1.00 96.06 179 ALA A CA 1
ATOM 1351 C C . ALA A 1 179 ? 5.169 -1.882 10.468 1.00 96.06 179 ALA A C 1
ATOM 1353 O O . ALA A 1 179 ? 5.556 -1.957 9.304 1.00 96.06 179 ALA A O 1
ATOM 1354 N N . GLY A 1 180 ? 4.843 -0.728 11.057 1.00 95.75 180 GLY A N 1
ATOM 1355 C CA . GLY A 1 180 ? 4.890 0.589 10.419 1.00 95.75 180 GLY A CA 1
ATOM 1356 C C . GLY A 1 180 ? 5.818 1.575 11.138 1.00 95.75 180 GLY A C 1
ATOM 1357 O O . GLY A 1 180 ? 5.671 1.760 12.349 1.00 95.75 180 GLY A O 1
ATOM 1358 N N . TRP A 1 181 ? 6.746 2.229 10.425 1.00 94.12 181 TRP A N 1
ATOM 1359 C CA . TRP A 1 181 ? 7.604 3.308 10.962 1.00 94.12 181 TRP A CA 1
ATOM 1360 C C . TRP A 1 181 ? 7.947 4.397 9.924 1.00 94.12 181 TRP A C 1
ATOM 1362 O O . TRP A 1 181 ? 7.392 4.423 8.830 1.00 94.12 181 TRP A O 1
ATOM 1372 N N . GLY A 1 182 ? 8.786 5.378 10.284 1.00 93.06 182 GLY A N 1
ATOM 1373 C CA . GLY A 1 182 ? 9.201 6.467 9.384 1.00 93.06 182 GLY A CA 1
ATOM 1374 C C . GLY A 1 182 ? 8.588 7.829 9.724 1.00 93.06 182 GLY A C 1
ATOM 1375 O O . GLY A 1 182 ? 8.754 8.329 10.830 1.00 93.06 182 GLY A O 1
ATOM 1376 N N . THR A 1 183 ? 7.952 8.501 8.768 1.00 92.19 183 THR A N 1
ATOM 1377 C CA . THR A 1 183 ? 7.275 9.796 8.956 1.00 92.19 183 THR A CA 1
ATOM 1378 C C . THR A 1 183 ? 6.051 9.889 8.042 1.00 92.19 183 THR A C 1
ATOM 1380 O O . THR A 1 183 ? 6.130 9.607 6.845 1.00 92.19 183 THR A O 1
ATOM 1383 N N . HIS A 1 184 ? 4.907 10.283 8.605 1.00 94.00 184 HIS A N 1
ATOM 1384 C CA . HIS A 1 184 ? 3.594 10.241 7.948 1.00 94.00 184 HIS A CA 1
ATOM 1385 C C . HIS A 1 184 ? 2.593 11.208 8.578 1.00 94.00 184 HIS A C 1
ATOM 1387 O O . HIS A 1 184 ? 2.769 11.626 9.718 1.00 94.00 184 HIS A O 1
ATOM 1393 N N . GLN A 1 185 ? 1.504 11.514 7.876 1.00 93.94 185 GLN A N 1
ATOM 1394 C CA . GLN A 1 185 ? 0.383 12.300 8.392 1.00 93.94 185 GLN A CA 1
ATOM 1395 C C . GLN A 1 185 ? -0.492 11.482 9.358 1.00 93.94 185 GLN A C 1
ATOM 1397 O O . GLN A 1 185 ? -0.651 11.854 10.524 1.00 93.94 185 GLN A O 1
ATOM 1402 N N . TYR A 1 186 ? -1.041 10.367 8.868 1.00 93.44 186 TYR A N 1
ATOM 1403 C CA . TYR A 1 186 ? -1.903 9.433 9.601 1.00 93.44 186 TYR A CA 1
ATOM 1404 C C . TYR A 1 186 ? -1.424 8.007 9.378 1.00 93.44 186 TYR A C 1
ATOM 1406 O O . TYR A 1 186 ? -1.064 7.665 8.254 1.00 93.44 186 TYR A O 1
ATOM 1414 N N . SER A 1 187 ? -1.378 7.176 10.424 1.00 94.62 187 SER A N 1
ATOM 1415 C CA . SER A 1 187 ? -0.941 5.782 10.258 1.00 94.62 187 SER A CA 1
ATOM 1416 C C . SER A 1 187 ? -1.913 5.045 9.340 1.00 94.62 187 SER A C 1
ATOM 1418 O O . SER A 1 187 ? -1.490 4.452 8.356 1.00 94.62 187 SER A O 1
ATOM 1420 N N . ALA A 1 188 ? -3.217 5.152 9.601 1.00 96.62 188 ALA A N 1
ATOM 1421 C CA . ALA A 1 188 ? -4.240 4.601 8.724 1.00 96.62 188 ALA A CA 1
ATOM 1422 C C . ALA A 1 188 ? -5.425 5.562 8.546 1.00 96.62 188 ALA A C 1
ATOM 1424 O O . ALA A 1 188 ? -5.986 6.068 9.523 1.00 96.62 188 ALA A O 1
ATOM 1425 N N . MET A 1 189 ? -5.815 5.782 7.290 1.00 97.75 189 MET A N 1
ATOM 1426 C CA . MET A 1 189 ? -7.019 6.515 6.896 1.00 97.75 189 MET A CA 1
ATOM 1427 C C . MET A 1 189 ? -8.024 5.556 6.267 1.00 97.75 189 MET A C 1
ATOM 1429 O O . MET A 1 189 ? -7.840 5.079 5.153 1.00 97.75 189 MET A O 1
ATOM 1433 N N . ILE A 1 190 ? -9.089 5.257 6.999 1.00 98.62 190 ILE A N 1
ATOM 1434 C CA . ILE A 1 190 ? -10.105 4.291 6.604 1.00 98.62 190 ILE A CA 1
ATOM 1435 C C . ILE A 1 190 ? -11.336 5.065 6.126 1.00 98.62 190 ILE A C 1
ATOM 1437 O O . ILE A 1 190 ? -12.154 5.499 6.937 1.00 98.62 190 ILE A O 1
ATOM 1441 N N . ASN A 1 191 ? -11.439 5.298 4.816 1.00 98.50 191 ASN A N 1
ATOM 1442 C CA . ASN A 1 191 ? -12.540 6.068 4.225 1.00 98.50 191 ASN A CA 1
ATOM 1443 C C . ASN A 1 191 ? -13.729 5.196 3.786 1.00 98.50 191 ASN A C 1
ATOM 1445 O O . ASN A 1 191 ? -14.830 5.714 3.616 1.00 98.50 191 ASN A O 1
ATOM 1449 N N . GLY A 1 192 ? -13.509 3.898 3.602 1.00 98.25 192 GLY A N 1
ATOM 1450 C CA . GLY A 1 192 ? -14.509 2.896 3.231 1.00 98.25 192 GLY A CA 1
ATOM 1451 C C . GLY A 1 192 ? -14.060 1.489 3.632 1.00 98.25 192 GLY A C 1
ATOM 1452 O O . GLY A 1 192 ? -12.893 1.287 3.990 1.00 98.25 192 GLY A O 1
ATOM 1453 N N . GLY A 1 193 ? -14.989 0.538 3.551 1.00 98.06 193 GLY A N 1
ATOM 1454 C CA . GLY A 1 193 ? -14.769 -0.894 3.764 1.00 98.06 193 GLY A CA 1
ATOM 1455 C C . GLY A 1 193 ? -14.721 -1.342 5.225 1.00 98.06 193 GLY A C 1
ATOM 1456 O O . GLY A 1 193 ? -14.896 -0.552 6.158 1.00 98.06 193 GLY A O 1
ATOM 1457 N N . ASP A 1 194 ? -14.457 -2.640 5.397 1.00 98.38 194 ASP A N 1
ATOM 1458 C CA . ASP A 1 194 ? -14.164 -3.268 6.689 1.00 98.38 194 ASP A CA 1
ATOM 1459 C C . ASP A 1 194 ? -12.672 -3.610 6.776 1.00 98.38 194 ASP A C 1
ATOM 1461 O O . ASP A 1 194 ? -12.181 -4.528 6.115 1.00 98.38 194 ASP A O 1
ATOM 1465 N N . VAL A 1 195 ? -11.932 -2.856 7.586 1.00 98.75 195 VAL A N 1
ATOM 1466 C CA . VAL A 1 195 ? -10.484 -3.014 7.738 1.00 98.75 195 VAL A CA 1
ATOM 1467 C C . VAL A 1 195 ? -10.163 -3.766 9.018 1.00 98.75 195 VAL A C 1
ATOM 1469 O O . VAL A 1 195 ? -10.501 -3.329 10.118 1.00 98.75 195 VAL A O 1
ATOM 1472 N N . ARG A 1 196 ? -9.446 -4.882 8.877 1.00 98.50 196 ARG A N 1
ATOM 1473 C CA . ARG A 1 196 ? -9.051 -5.754 9.987 1.00 98.50 196 ARG A CA 1
ATOM 1474 C C . ARG A 1 196 ? -7.538 -5.831 10.085 1.00 98.50 196 ARG A C 1
ATOM 1476 O O . ARG A 1 196 ? -6.869 -6.386 9.217 1.00 98.50 196 ARG A O 1
ATOM 1483 N N . LEU A 1 197 ? -7.012 -5.270 11.159 1.00 98.25 197 LEU A N 1
ATOM 1484 C CA . LEU A 1 197 ? -5.596 -5.219 11.476 1.00 98.25 197 LEU A CA 1
ATOM 1485 C C . LEU A 1 197 ? -5.366 -6.143 12.665 1.00 98.25 197 LEU A C 1
ATOM 1487 O O . LEU A 1 197 ? -5.989 -5.972 13.710 1.00 98.25 197 LEU A O 1
ATOM 1491 N N . GLN A 1 198 ? -4.500 -7.133 12.512 1.00 97.81 198 GLN A N 1
ATOM 1492 C CA . GLN A 1 198 ? -4.147 -8.046 13.588 1.00 97.81 198 GLN A CA 1
ATOM 1493 C C . GLN A 1 198 ? -2.639 -8.019 13.796 1.00 97.81 198 GLN A C 1
ATOM 1495 O O . GLN A 1 198 ? -1.882 -8.256 12.858 1.00 97.81 198 GLN A O 1
ATOM 1500 N N . LEU A 1 199 ? -2.204 -7.750 15.029 1.00 96.06 199 LEU A N 1
ATOM 1501 C CA . LEU A 1 199 ? -0.790 -7.593 15.379 1.00 96.06 199 LEU A CA 1
ATOM 1502 C C . LEU A 1 199 ? -0.101 -6.518 14.524 1.00 96.06 199 LEU A C 1
ATOM 1504 O O . LEU A 1 199 ? 1.002 -6.723 14.024 1.00 96.06 199 LEU A O 1
ATOM 1508 N N . PHE A 1 200 ? -0.761 -5.370 14.333 1.00 94.69 200 PHE A N 1
ATOM 1509 C CA . PHE A 1 200 ? -0.144 -4.250 13.627 1.00 94.69 200 PHE A CA 1
ATOM 1510 C C . PHE A 1 200 ? 0.643 -3.381 14.609 1.00 94.69 200 PHE A C 1
ATOM 1512 O O . PHE A 1 200 ? 0.082 -2.704 15.474 1.00 94.69 200 PHE A O 1
ATOM 1519 N N . HIS A 1 201 ? 1.966 -3.427 14.496 1.00 92.75 201 HIS A N 1
ATOM 1520 C CA . HIS A 1 201 ? 2.880 -2.667 15.338 1.00 92.75 201 HIS A CA 1
ATOM 1521 C C . HIS A 1 201 ? 3.195 -1.324 14.692 1.00 92.75 201 HIS A C 1
ATOM 1523 O O . HIS A 1 201 ? 3.530 -1.255 13.514 1.00 92.75 201 HIS A O 1
ATOM 1529 N N . LEU A 1 202 ? 3.108 -0.246 15.462 1.00 89.62 202 LEU A N 1
ATOM 1530 C CA . LEU A 1 202 ? 3.236 1.098 14.928 1.00 89.62 202 LEU A CA 1
ATOM 1531 C C . LEU A 1 202 ? 4.288 1.890 15.718 1.00 89.62 202 LEU A C 1
ATOM 1533 O O . LEU A 1 202 ? 4.301 1.859 16.948 1.00 89.62 202 LEU A O 1
ATOM 1537 N N . PHE A 1 203 ? 5.140 2.643 15.021 1.00 85.75 203 PHE A N 1
ATOM 1538 C CA . PHE A 1 203 ? 6.088 3.581 15.631 1.00 85.75 203 PHE A CA 1
ATOM 1539 C C . PHE A 1 203 ? 5.483 4.996 15.744 1.00 85.75 203 PHE A C 1
ATOM 1541 O O . PHE A 1 203 ? 4.957 5.492 14.752 1.00 85.75 203 PHE A O 1
ATOM 1548 N N . PRO A 1 204 ? 5.573 5.698 16.890 1.00 79.62 204 PRO A N 1
ATOM 1549 C CA . PRO A 1 204 ? 4.738 6.852 17.278 1.00 79.62 204 PRO A CA 1
ATOM 1550 C C . PRO A 1 204 ? 5.010 8.192 16.558 1.00 79.62 204 PRO A C 1
ATOM 1552 O O . PRO A 1 204 ? 5.191 9.229 17.191 1.00 79.62 204 PRO A O 1
ATOM 1555 N N . VAL A 1 205 ? 5.036 8.211 15.226 1.00 83.62 205 VAL A N 1
ATOM 1556 C CA . VAL A 1 205 ? 5.541 9.347 14.419 1.00 83.62 205 VAL A CA 1
ATOM 1557 C C . VAL A 1 205 ? 4.527 9.976 13.460 1.00 83.62 205 VAL A C 1
ATOM 1559 O O . VAL A 1 205 ? 4.886 10.863 12.683 1.00 83.62 205 VAL A O 1
ATOM 1562 N N . GLY A 1 206 ? 3.252 9.585 13.552 1.00 86.19 206 GLY A N 1
ATOM 1563 C CA . GLY A 1 206 ? 2.170 10.220 12.789 1.00 86.19 206 GLY A CA 1
ATOM 1564 C C . GLY A 1 206 ? 2.022 11.691 13.180 1.00 86.19 206 GLY A C 1
ATOM 1565 O O . GLY A 1 206 ? 1.986 11.998 14.372 1.00 86.19 206 GLY A O 1
ATOM 1566 N N . GLN A 1 207 ? 1.985 12.605 12.208 1.00 88.50 207 GLN A N 1
ATOM 1567 C CA . GLN A 1 207 ? 2.027 14.055 12.433 1.00 88.50 207 GLN A CA 1
ATOM 1568 C C . GLN A 1 207 ? 0.664 14.668 12.777 1.00 88.50 207 GLN A C 1
ATOM 1570 O O . GLN A 1 207 ? 0.613 15.642 13.530 1.00 88.50 207 GLN A O 1
ATOM 1575 N N . SER A 1 208 ? -0.432 14.102 12.268 1.00 88.62 208 SER A N 1
ATOM 1576 C CA . SER A 1 208 ? -1.804 14.569 12.523 1.00 88.62 208 SER A CA 1
ATOM 1577 C C . SER A 1 208 ? -2.595 13.610 13.416 1.00 88.62 208 SER A C 1
ATOM 1579 O O . SER A 1 208 ? -3.375 14.056 14.257 1.00 88.62 208 SER A O 1
ATOM 1581 N N . GLY A 1 209 ? -2.372 12.302 13.295 1.00 87.25 209 GLY A N 1
ATOM 1582 C CA . GLY A 1 209 ? -3.023 11.306 14.145 1.00 87.25 209 GLY A CA 1
ATOM 1583 C C . GLY A 1 209 ? -2.621 9.877 13.802 1.00 87.25 209 GLY A C 1
ATOM 1584 O O . GLY A 1 209 ? -1.742 9.655 12.972 1.00 87.25 209 GLY A O 1
ATOM 1585 N N . VAL A 1 210 ? -3.259 8.903 14.451 1.00 90.19 210 VAL A N 1
ATOM 1586 C CA . VAL A 1 210 ? -2.980 7.475 14.212 1.00 90.19 210 VAL A CA 1
ATOM 1587 C C . VAL A 1 210 ? -4.020 6.885 13.278 1.00 90.19 210 VAL A C 1
ATOM 1589 O O . VAL A 1 210 ? -3.704 6.567 12.134 1.00 90.19 210 VAL A O 1
ATOM 1592 N N . PHE A 1 211 ? -5.262 6.798 13.744 1.00 93.50 211 PHE A N 1
ATOM 1593 C CA . PHE A 1 211 ? -6.379 6.255 12.989 1.00 93.50 211 PHE A CA 1
ATOM 1594 C C . PHE A 1 211 ? -7.381 7.358 12.679 1.00 93.50 211 PHE A C 1
ATOM 1596 O O . PHE A 1 211 ? -7.796 8.110 13.564 1.00 93.50 211 PHE A O 1
ATOM 1603 N N . ARG A 1 212 ? -7.800 7.428 11.419 1.00 94.75 212 ARG A N 1
ATOM 1604 C CA . ARG A 1 212 ? -8.942 8.231 10.993 1.00 94.75 212 ARG A CA 1
ATOM 1605 C C . ARG A 1 212 ? -9.947 7.318 10.306 1.00 94.75 212 ARG A C 1
ATOM 1607 O O . ARG A 1 212 ? -9.568 6.644 9.356 1.00 94.75 212 ARG A O 1
ATOM 1614 N N . VAL A 1 213 ? -11.191 7.286 10.775 1.00 97.69 213 VAL A N 1
ATOM 1615 C CA . VAL A 1 213 ? -12.245 6.405 10.245 1.00 97.69 213 VAL A CA 1
ATOM 1616 C C . VAL A 1 213 ? -13.439 7.259 9.832 1.00 97.69 213 VAL A C 1
ATOM 1618 O O . VAL A 1 213 ? -14.004 7.982 10.652 1.00 97.69 213 VAL A O 1
ATOM 1621 N N . ARG A 1 214 ? -13.791 7.220 8.549 1.00 96.75 214 ARG A N 1
ATOM 1622 C CA . ARG A 1 214 ? -14.793 8.104 7.943 1.00 96.75 214 ARG A CA 1
ATOM 1623 C C . ARG A 1 214 ? -15.992 7.340 7.404 1.00 96.75 214 ARG A C 1
ATOM 1625 O O . ARG A 1 214 ? -15.945 6.123 7.228 1.00 96.75 214 ARG A O 1
ATOM 1632 N N . ASN A 1 215 ? -17.048 8.087 7.094 1.00 95.88 215 ASN A N 1
ATOM 1633 C CA . ASN A 1 215 ? -18.255 7.580 6.450 1.00 95.88 215 ASN A CA 1
ATOM 1634 C C . ASN A 1 215 ? -18.863 6.427 7.267 1.00 95.88 215 ASN A C 1
ATOM 1636 O O . ASN A 1 215 ? -19.046 6.554 8.475 1.00 95.88 215 ASN A O 1
ATOM 1640 N N . THR A 1 216 ? -19.185 5.310 6.621 1.00 96.19 216 THR A N 1
ATOM 1641 C CA . THR A 1 216 ? -19.718 4.095 7.250 1.00 96.19 216 THR A CA 1
ATOM 1642 C C . THR A 1 216 ? -18.654 3.010 7.431 1.00 96.19 216 THR A C 1
ATOM 1644 O O . THR A 1 216 ? -18.998 1.841 7.588 1.00 96.19 216 THR A O 1
ATOM 1647 N N . ALA A 1 217 ? -17.366 3.360 7.355 1.00 98.19 217 ALA A N 1
ATOM 1648 C CA . ALA A 1 217 ? -16.291 2.379 7.416 1.00 98.19 217 ALA A CA 1
ATOM 1649 C C . ALA A 1 217 ? -16.138 1.762 8.817 1.00 98.19 217 ALA A C 1
ATOM 1651 O O . ALA A 1 217 ? -16.493 2.374 9.835 1.00 98.19 217 ALA A O 1
ATOM 1652 N N . SER A 1 218 ? -15.570 0.555 8.872 1.00 98.25 218 SER A N 1
ATOM 1653 C CA . SER A 1 218 ? -15.248 -0.132 10.124 1.00 98.25 218 SER A CA 1
ATOM 1654 C C . SER A 1 218 ? -13.764 -0.449 10.247 1.00 98.25 218 SER A C 1
ATOM 1656 O O . SER A 1 218 ? -13.108 -0.859 9.291 1.00 98.25 218 SER A O 1
ATOM 1658 N N . LEU A 1 219 ? -13.240 -0.285 11.462 1.00 98.19 219 LEU A N 1
ATOM 1659 C CA . LEU A 1 219 ? -11.883 -0.677 11.832 1.00 98.19 219 LEU A CA 1
ATOM 1660 C C . LEU A 1 219 ? -11.917 -1.696 12.973 1.00 98.19 219 LEU A C 1
ATOM 1662 O O . LEU A 1 219 ? -12.444 -1.421 14.049 1.00 98.19 219 LEU A O 1
ATOM 1666 N N . GLN A 1 220 ? -11.274 -2.841 12.782 1.00 97.56 220 GLN A N 1
ATOM 1667 C CA . GLN A 1 220 ? -10.945 -3.777 13.853 1.00 97.56 220 GLN A CA 1
ATOM 1668 C C . GLN A 1 220 ? -9.430 -3.840 14.001 1.00 97.56 220 GLN A C 1
ATOM 1670 O O . GLN A 1 220 ? -8.733 -4.169 13.047 1.00 97.56 220 GLN A O 1
ATOM 1675 N N . ASN A 1 221 ? -8.923 -3.532 15.192 1.00 94.94 221 ASN A N 1
ATOM 1676 C CA . ASN A 1 221 ? -7.510 -3.642 15.525 1.00 94.94 221 ASN A CA 1
ATOM 1677 C C . ASN A 1 221 ? -7.313 -4.611 16.702 1.00 94.94 221 ASN A C 1
ATOM 1679 O O . ASN A 1 221 ? -7.677 -4.310 17.847 1.00 94.94 221 ASN A O 1
ATOM 1683 N N . LEU A 1 222 ? -6.778 -5.790 16.394 1.00 95.19 222 LEU A N 1
ATOM 1684 C CA . LEU A 1 222 ? -6.633 -6.933 17.289 1.00 95.19 222 LEU A CA 1
ATOM 1685 C C . LEU A 1 222 ? -5.158 -7.161 17.621 1.00 95.19 222 LEU A C 1
ATOM 1687 O O . LEU A 1 222 ? -4.419 -7.802 16.872 1.00 95.19 222 LEU A O 1
ATOM 1691 N N . GLY A 1 223 ? -4.740 -6.671 18.781 1.00 90.69 223 GLY A N 1
ATOM 1692 C CA . GLY A 1 223 ? -3.356 -6.728 19.217 1.00 90.69 223 GLY A CA 1
ATOM 1693 C C . GLY A 1 223 ? -2.414 -5.881 18.361 1.00 90.69 223 GLY A C 1
ATOM 1694 O O . GLY A 1 223 ? -2.705 -5.468 17.242 1.00 90.69 223 GLY A O 1
ATOM 1695 N N . GLY A 1 224 ? -1.234 -5.636 18.912 1.00 88.00 224 GLY A N 1
ATOM 1696 C CA . GLY A 1 224 ? -0.268 -4.719 18.328 1.00 88.00 224 GLY A CA 1
ATOM 1697 C C . GLY A 1 224 ? 0.373 -3.863 19.404 1.00 88.00 224 GLY A C 1
ATOM 1698 O O . GLY A 1 224 ? -0.103 -3.770 20.541 1.00 88.00 224 GLY A O 1
ATOM 1699 N N . ASN A 1 225 ? 1.493 -3.253 19.036 1.00 86.62 225 ASN A N 1
ATOM 1700 C CA . ASN A 1 225 ? 2.175 -2.302 19.896 1.00 86.62 225 ASN A CA 1
ATOM 1701 C C . ASN A 1 225 ? 1.838 -0.895 19.407 1.00 86.62 225 ASN A C 1
ATOM 1703 O O . ASN A 1 225 ? 2.328 -0.478 18.359 1.00 86.62 225 ASN A O 1
ATOM 1707 N N . LEU A 1 226 ? 0.982 -0.209 20.163 1.00 80.06 226 LEU A N 1
ATOM 1708 C CA . LEU A 1 226 ? 0.528 1.153 19.888 1.00 80.06 226 LEU A CA 1
ATOM 1709 C C . LEU A 1 226 ? 1.077 2.131 20.943 1.00 80.06 226 LEU A C 1
ATOM 1711 O O . LEU A 1 226 ? 0.503 3.202 21.162 1.00 80.06 226 LEU A O 1
ATOM 1715 N N . ARG A 1 227 ? 2.168 1.747 21.627 1.00 70.75 227 ARG A N 1
ATOM 1716 C CA . ARG A 1 227 ? 2.835 2.571 22.642 1.00 70.75 227 ARG A CA 1
ATOM 1717 C C . ARG A 1 227 ? 3.280 3.912 22.063 1.00 70.75 227 ARG A C 1
ATOM 1719 O O . ARG A 1 227 ? 3.466 4.055 20.857 1.00 70.75 227 ARG A O 1
ATOM 1726 N N . ASP A 1 228 ? 3.459 4.887 22.948 1.00 63.94 228 ASP A N 1
ATOM 1727 C CA . ASP A 1 228 ? 4.048 6.205 22.675 1.00 63.94 228 ASP A CA 1
ATOM 1728 C C . ASP A 1 228 ? 3.286 7.134 21.712 1.00 63.94 228 ASP A C 1
ATOM 1730 O O . ASP A 1 228 ? 3.469 8.347 21.787 1.00 63.94 228 ASP A O 1
ATOM 1734 N N . TYR A 1 229 ? 2.317 6.645 20.929 1.00 65.38 229 TYR A N 1
ATOM 1735 C CA . TYR A 1 229 ? 1.402 7.479 20.128 1.00 65.38 229 TYR A CA 1
ATOM 1736 C C . TYR A 1 229 ? 0.500 8.402 20.955 1.00 65.38 229 TYR A C 1
ATOM 1738 O O . TYR A 1 229 ? -0.287 9.172 20.410 1.00 65.38 229 TYR A O 1
ATOM 1746 N N . LEU A 1 230 ? 0.596 8.304 22.275 1.00 53.94 230 LEU A N 1
ATOM 1747 C CA . LEU A 1 230 ? -0.248 8.998 23.233 1.00 53.94 230 LEU A CA 1
ATOM 1748 C C . LEU A 1 230 ? 0.551 9.788 24.279 1.00 53.94 230 LEU A C 1
ATOM 1750 O O . LEU A 1 230 ? -0.050 10.570 25.011 1.00 53.94 230 LEU A O 1
ATOM 1754 N N . GLY A 1 231 ? 1.878 9.596 24.348 1.00 45.28 231 GLY A N 1
ATOM 1755 C CA . GLY A 1 231 ? 2.755 10.196 25.365 1.00 45.28 231 GLY A CA 1
ATOM 1756 C C . GLY A 1 231 ? 3.674 11.309 24.848 1.00 45.28 231 GLY A C 1
ATOM 1757 O O . GLY A 1 231 ? 4.006 12.214 25.604 1.00 45.28 231 GLY A O 1
ATOM 1758 N N . THR A 1 232 ? 4.054 11.284 23.565 1.00 46.94 232 THR A N 1
ATOM 1759 C CA . THR A 1 232 ? 5.022 12.233 22.971 1.00 46.94 232 THR A CA 1
ATOM 1760 C C . THR A 1 232 ? 4.449 13.059 21.824 1.00 46.94 232 THR A C 1
ATOM 1762 O O . THR A 1 232 ? 5.159 13.844 21.194 1.00 46.94 232 THR A O 1
ATOM 1765 N N . THR A 1 233 ? 3.156 12.920 21.534 1.00 50.78 233 THR A N 1
ATOM 1766 C CA . THR A 1 233 ? 2.528 13.736 20.500 1.00 50.78 233 THR A CA 1
ATOM 1767 C C . THR A 1 233 ? 2.545 15.202 20.932 1.00 50.78 233 THR A C 1
ATOM 1769 O O . THR A 1 233 ? 2.063 15.480 22.036 1.00 50.78 233 THR A O 1
ATOM 1772 N N . PRO A 1 234 ? 2.992 16.147 20.081 1.00 53.53 234 PRO A N 1
ATOM 1773 C CA . PRO A 1 234 ? 2.656 17.553 20.243 1.00 53.53 234 PRO A CA 1
ATOM 1774 C C . PRO A 1 234 ? 1.173 17.660 20.586 1.00 53.53 234 PRO A C 1
ATOM 1776 O O . PRO A 1 234 ? 0.341 16.989 19.964 1.00 53.53 234 PRO A O 1
ATOM 1779 N N . SER A 1 235 ? 0.868 18.420 21.632 1.00 52.75 235 SER A N 1
ATOM 1780 C CA . SER A 1 235 ? -0.472 18.653 22.164 1.00 52.75 235 SER A CA 1
ATOM 1781 C C . SER A 1 235 ? -1.470 18.928 21.029 1.00 52.75 235 SER A C 1
ATOM 1783 O O . SER A 1 235 ? -1.543 20.047 20.537 1.00 52.75 235 SER A O 1
ATOM 1785 N N . GLY A 1 236 ? -2.191 17.899 20.564 1.00 61.22 236 GLY A N 1
ATOM 1786 C CA . GLY A 1 236 ? -3.146 18.035 19.457 1.00 61.22 236 GLY A CA 1
ATOM 1787 C C . GLY A 1 236 ? -3.360 16.801 18.575 1.00 61.22 236 GLY A C 1
ATOM 1788 O O . GLY A 1 236 ? -4.406 16.706 17.943 1.00 61.22 236 GLY A O 1
ATOM 1789 N N . ARG A 1 237 ? -2.439 15.827 18.542 1.00 75.69 237 ARG A N 1
ATOM 1790 C CA . ARG A 1 237 ? -2.641 14.617 17.717 1.00 75.69 237 ARG A CA 1
ATOM 1791 C C . ARG A 1 237 ? -3.664 13.672 18.353 1.00 75.69 237 ARG A C 1
ATOM 1793 O O . ARG A 1 237 ? -3.579 13.372 19.551 1.00 75.69 237 ARG A O 1
ATOM 1800 N N . LEU A 1 238 ? -4.622 13.215 17.545 1.00 79.88 238 LEU A N 1
ATOM 1801 C CA . LEU A 1 238 ? -5.673 12.282 17.954 1.00 79.88 238 LEU A CA 1
ATOM 1802 C C . LEU A 1 238 ? -5.241 10.839 17.687 1.00 79.88 238 LEU A C 1
ATOM 1804 O O . LEU A 1 238 ? -4.743 10.512 16.607 1.00 79.88 238 LEU A O 1
ATOM 1808 N N . PHE A 1 239 ? -5.478 9.962 18.660 1.00 84.19 239 PHE A N 1
ATOM 1809 C CA . PHE A 1 239 ? -5.342 8.522 18.447 1.00 84.19 239 PHE A CA 1
ATOM 1810 C C . PHE A 1 239 ? -6.372 8.012 17.444 1.00 84.19 239 PHE A C 1
ATOM 1812 O O . PHE A 1 239 ? -6.041 7.274 16.522 1.00 84.19 239 PHE A O 1
ATOM 1819 N N . LEU A 1 240 ? -7.616 8.448 17.625 1.00 88.56 240 LEU A N 1
ATOM 1820 C CA . LEU A 1 240 ? -8.745 8.099 16.788 1.00 88.56 240 LEU A CA 1
ATOM 1821 C C . LEU A 1 240 ? -9.543 9.367 16.475 1.00 88.56 240 LEU A C 1
ATOM 1823 O O . LEU A 1 240 ? -10.001 10.052 17.387 1.00 88.56 240 LEU A O 1
ATOM 1827 N N . ASP A 1 241 ? -9.702 9.658 15.189 1.00 90.88 241 ASP A N 1
ATOM 1828 C CA . ASP A 1 241 ? -10.646 10.637 14.637 1.00 90.88 241 ASP A CA 1
ATOM 1829 C C . ASP A 1 241 ? -11.712 9.850 13.864 1.00 90.88 241 ASP A C 1
ATOM 1831 O O . ASP A 1 241 ? -11.390 9.204 12.867 1.00 90.88 241 ASP A O 1
ATOM 1835 N N . ILE A 1 242 ? -12.950 9.823 14.359 1.00 94.06 242 ILE A N 1
ATOM 1836 C CA . ILE A 1 242 ? -13.999 8.919 13.872 1.00 94.06 242 ILE A CA 1
ATOM 1837 C C . ILE A 1 242 ? -15.324 9.651 13.637 1.00 94.06 242 ILE A C 1
ATOM 1839 O O . ILE A 1 242 ? -15.774 10.414 14.491 1.00 94.06 242 ILE A O 1
ATOM 1843 N N . ASP A 1 243 ? -15.958 9.398 12.489 1.00 95.56 243 ASP A N 1
ATOM 1844 C CA . ASP A 1 243 ? -17.308 9.895 12.188 1.00 95.56 243 ASP A CA 1
ATOM 1845 C C . ASP A 1 243 ? -18.371 9.149 13.007 1.00 95.56 243 ASP A C 1
ATOM 1847 O O . ASP A 1 243 ? -18.226 7.966 13.311 1.00 95.56 243 ASP A O 1
ATOM 1851 N N . ALA A 1 244 ? -19.493 9.807 13.314 1.00 95.25 244 ALA A N 1
ATOM 1852 C CA . ALA A 1 244 ? -20.589 9.202 14.081 1.00 95.25 244 ALA A CA 1
ATOM 1853 C C . ALA A 1 244 ? -21.216 7.969 13.397 1.00 95.25 244 ALA A C 1
ATOM 1855 O O . ALA A 1 244 ? -21.794 7.118 14.069 1.00 95.25 244 ALA A O 1
ATOM 1856 N N . THR A 1 245 ? -21.103 7.874 12.070 1.00 95.94 245 THR A N 1
ATOM 1857 C CA . THR A 1 245 ? -21.606 6.763 11.247 1.00 95.94 245 THR A CA 1
ATOM 1858 C C . THR A 1 245 ? -20.604 5.621 11.073 1.00 95.94 245 THR A C 1
ATOM 1860 O O . THR A 1 245 ? -20.975 4.569 10.556 1.00 95.94 245 THR A O 1
ATOM 1863 N N . ALA A 1 246 ? -19.353 5.813 11.492 1.00 97.56 246 ALA A N 1
ATOM 1864 C CA . ALA A 1 246 ? -18.298 4.811 11.424 1.00 97.56 246 ALA A CA 1
ATOM 1865 C C . ALA A 1 246 ? -18.215 4.006 12.730 1.00 97.56 246 ALA A C 1
ATOM 1867 O O . ALA A 1 246 ? -18.827 4.360 13.742 1.00 97.56 246 ALA A O 1
ATOM 1868 N N . SER A 1 247 ? -17.433 2.924 12.729 1.00 97.44 247 SER A N 1
ATOM 1869 C CA . SER A 1 247 ? -17.194 2.116 13.933 1.00 97.44 247 SER A CA 1
ATOM 1870 C C . SER A 1 247 ? -15.736 1.691 14.086 1.00 97.44 247 SER A C 1
ATOM 1872 O O . SER A 1 247 ? -15.016 1.503 13.102 1.00 97.44 247 SER A O 1
ATOM 1874 N N . ALA A 1 248 ? -15.289 1.525 15.334 1.00 96.62 248 ALA A N 1
ATOM 1875 C CA . ALA A 1 248 ? -13.957 1.003 15.622 1.00 96.62 248 ALA A CA 1
ATOM 1876 C C . ALA A 1 248 ? -13.925 0.079 16.850 1.00 96.62 248 ALA A C 1
ATOM 1878 O O . ALA A 1 248 ? -14.533 0.361 17.886 1.00 96.62 248 ALA A O 1
ATOM 1879 N N . ALA A 1 249 ? -13.159 -1.007 16.755 1.00 94.69 249 ALA A N 1
ATOM 1880 C CA . ALA A 1 249 ? -12.902 -1.941 17.845 1.00 94.69 249 ALA A CA 1
ATOM 1881 C C . ALA A 1 249 ? -11.394 -2.132 18.057 1.00 94.69 249 ALA A C 1
ATOM 1883 O O . ALA A 1 249 ? -10.678 -2.531 17.143 1.00 94.69 249 ALA A O 1
ATOM 1884 N N . PHE A 1 250 ? -10.926 -1.891 19.281 1.00 91.69 250 PHE A N 1
ATOM 1885 C CA . PHE A 1 250 ? -9.539 -2.086 19.706 1.00 91.69 250 PHE A CA 1
ATOM 1886 C C . PHE A 1 250 ? -9.491 -3.147 20.808 1.00 91.69 250 PHE A C 1
ATOM 1888 O O . PHE A 1 250 ? -9.950 -2.907 21.930 1.00 91.69 250 PHE A O 1
ATOM 1895 N N . VAL A 1 251 ? -8.935 -4.320 20.507 1.00 91.31 251 VAL A N 1
ATOM 1896 C CA . VAL A 1 251 ? -8.909 -5.464 21.432 1.00 91.31 251 VAL A CA 1
ATOM 1897 C C . VAL A 1 251 ? -7.487 -5.976 21.637 1.00 91.31 251 VAL A C 1
ATOM 1899 O O . VAL A 1 251 ? -6.786 -6.225 20.664 1.00 91.31 251 VAL A O 1
ATOM 1902 N N . GLY A 1 252 ? -7.070 -6.170 22.891 1.00 86.56 252 GLY A N 1
ATOM 1903 C CA . GLY A 1 252 ? -5.793 -6.821 23.225 1.00 86.56 252 GLY A CA 1
ATOM 1904 C C . GLY A 1 252 ? -4.535 -6.038 22.827 1.00 86.56 252 GLY A C 1
ATOM 1905 O O . GLY A 1 252 ? -3.467 -6.626 22.680 1.00 86.56 252 GLY A O 1
ATOM 1906 N N . ASN A 1 253 ? -4.646 -4.730 22.607 1.00 84.88 253 ASN A N 1
ATOM 1907 C CA . ASN A 1 253 ? -3.534 -3.864 22.228 1.00 84.88 253 ASN A CA 1
ATOM 1908 C C . ASN A 1 253 ? -2.750 -3.400 23.460 1.00 84.88 253 ASN A C 1
ATOM 1910 O O . ASN A 1 253 ? -3.318 -3.211 24.538 1.00 84.88 253 ASN A O 1
ATOM 1914 N N . VAL A 1 254 ? -1.459 -3.125 23.279 1.00 80.69 254 VAL A N 1
ATOM 1915 C CA . VAL A 1 254 ? -0.669 -2.358 24.252 1.00 80.69 254 VAL A CA 1
ATOM 1916 C C . VA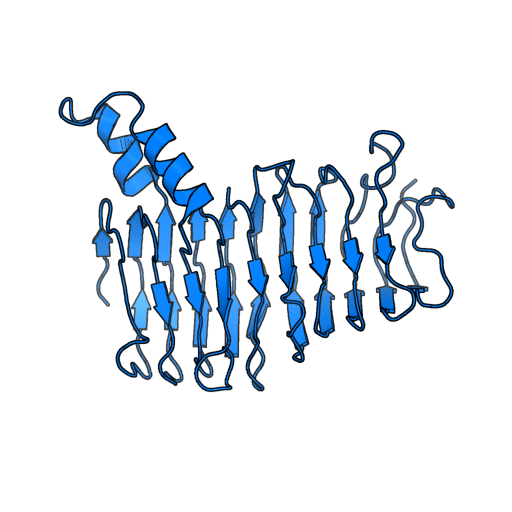L A 1 254 ? -0.881 -0.868 23.964 1.00 80.69 254 VAL A C 1
ATOM 1918 O O . VAL A 1 254 ? -0.477 -0.391 22.901 1.00 80.69 254 VAL A O 1
ATOM 1921 N N . ILE A 1 255 ? -1.544 -0.149 24.878 1.00 74.25 255 ILE A N 1
ATOM 1922 C CA . ILE A 1 255 ? -1.942 1.265 24.720 1.00 74.25 255 ILE A CA 1
ATOM 1923 C C . ILE A 1 255 ? -1.537 2.061 25.980 1.00 74.25 255 ILE A C 1
ATOM 1925 O O . ILE A 1 255 ? -1.569 1.544 27.096 1.00 74.25 255 ILE A O 1
ATOM 1929 N N . ASN A 1 256 ? -1.1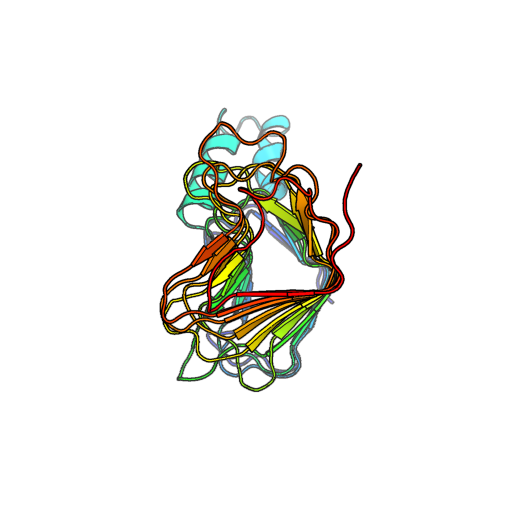51 3.330 25.818 1.00 66.62 256 ASN A N 1
ATOM 1930 C CA . ASN A 1 256 ? -0.921 4.253 26.941 1.00 66.62 256 ASN A CA 1
ATOM 1931 C C . ASN A 1 256 ? -2.250 4.611 27.648 1.00 66.62 256 ASN A C 1
ATOM 1933 O O . ASN A 1 256 ? -3.277 4.779 26.997 1.00 66.62 256 ASN A O 1
ATOM 1937 N N . THR A 1 257 ? -2.230 4.769 28.971 1.00 56.84 257 THR A N 1
ATOM 1938 C CA . THR A 1 257 ? -3.414 4.886 29.837 1.00 56.84 257 THR A CA 1
ATOM 1939 C C . THR A 1 257 ? -3.951 6.292 30.059 1.00 56.84 257 THR A C 1
ATOM 1941 O O . THR A 1 257 ? -4.937 6.428 30.782 1.00 56.84 257 THR A O 1
ATOM 1944 N N . VAL A 1 258 ? -3.359 7.341 29.476 1.00 64.94 258 VAL A N 1
ATOM 1945 C CA . VAL A 1 258 ? -3.880 8.708 29.648 1.00 64.94 258 VAL A CA 1
ATOM 1946 C C . VAL A 1 258 ? -5.350 8.757 29.184 1.00 64.94 258 VAL A C 1
ATOM 1948 O O . VAL A 1 258 ? -5.607 8.605 27.987 1.00 64.94 258 VAL A O 1
ATOM 1951 N N . PRO A 1 259 ? -6.337 8.990 30.078 1.00 62.12 259 PRO A N 1
ATOM 1952 C CA . PRO A 1 259 ? -7.753 8.805 29.739 1.00 62.12 259 PRO A CA 1
ATOM 1953 C C . PRO A 1 259 ? -8.244 9.692 28.592 1.00 62.12 259 PRO A C 1
ATOM 1955 O O . PRO A 1 259 ? -9.046 9.254 27.774 1.00 62.12 259 PRO A O 1
ATOM 1958 N N . SER A 1 260 ? -7.712 10.914 28.475 1.00 63.09 260 SER A N 1
ATOM 1959 C CA . SER A 1 260 ? -8.032 11.850 27.384 1.00 63.09 260 SER A CA 1
ATOM 1960 C C . SER A 1 260 ? -7.504 11.421 26.011 1.00 63.09 260 SER A C 1
ATOM 1962 O O . SER A 1 260 ? -7.798 12.063 25.004 1.00 63.09 260 SER A O 1
ATOM 1964 N N . LYS A 1 261 ? -6.690 10.366 25.965 1.00 63.44 261 LYS A N 1
ATOM 1965 C CA . LYS A 1 261 ? -6.044 9.842 24.760 1.00 63.44 261 LYS A CA 1
ATOM 1966 C C . LYS A 1 261 ? -6.563 8.465 24.358 1.00 63.44 261 LYS A C 1
ATOM 1968 O O . LYS A 1 261 ? -6.253 8.002 23.263 1.00 63.44 261 LYS A O 1
ATOM 1973 N N . MET A 1 262 ? -7.370 7.833 25.207 1.00 68.62 262 MET A N 1
ATOM 1974 C CA . MET A 1 262 ? -8.021 6.572 24.882 1.00 68.62 262 MET A CA 1
ATOM 1975 C C . MET A 1 262 ? -9.113 6.788 23.824 1.00 68.62 262 MET A C 1
ATOM 1977 O O . MET A 1 262 ? -9.787 7.824 23.844 1.00 68.62 262 MET A O 1
ATOM 1981 N N . PRO A 1 263 ? -9.339 5.808 22.926 1.00 71.06 263 PRO A N 1
ATOM 1982 C CA . PRO A 1 263 ? -10.540 5.790 22.102 1.00 71.06 263 PRO A CA 1
ATOM 1983 C C . PRO A 1 263 ? -11.774 5.946 23.000 1.00 71.06 263 PRO A C 1
ATOM 1985 O O . PRO A 1 263 ? -11.995 5.129 23.895 1.00 71.06 263 PRO A O 1
ATOM 1988 N N . SER A 1 264 ? -12.552 7.004 22.788 1.00 69.00 264 SER A N 1
ATOM 1989 C CA . SER A 1 264 ? -13.768 7.305 23.547 1.00 69.00 264 SER A CA 1
ATOM 1990 C C . SER A 1 264 ? -14.892 7.675 22.580 1.00 69.00 264 SER A C 1
ATOM 1992 O O . SER A 1 264 ? -14.639 8.251 21.525 1.00 69.00 264 SER A O 1
ATOM 1994 N N . GLY A 1 265 ? -16.126 7.282 22.903 1.00 75.88 265 GLY A N 1
ATOM 1995 C CA . GLY A 1 265 ? -17.293 7.468 22.037 1.00 75.88 265 GLY A CA 1
ATOM 1996 C C . GLY A 1 265 ? -18.260 6.287 22.101 1.00 75.88 265 GLY A C 1
ATOM 1997 O O . GLY A 1 265 ? -17.890 5.190 22.512 1.00 75.88 265 GLY A O 1
ATOM 1998 N N . VAL A 1 266 ? -19.512 6.511 21.697 1.00 82.62 266 VAL A N 1
ATOM 1999 C CA . VAL A 1 266 ? -20.573 5.481 21.713 1.00 82.62 266 VAL A CA 1
ATOM 2000 C C . VAL A 1 266 ? -20.394 4.410 20.630 1.00 82.62 266 VAL A C 1
ATOM 2002 O O . VAL A 1 266 ? -20.918 3.310 20.759 1.00 82.62 266 VAL A O 1
ATOM 2005 N N . ASN A 1 267 ? -19.637 4.716 19.576 1.00 92.00 267 ASN A N 1
ATOM 2006 C CA . ASN A 1 267 ? -19.363 3.852 18.424 1.00 92.00 267 ASN A CA 1
ATOM 2007 C C . ASN A 1 267 ? -17.973 3.190 18.482 1.00 92.00 267 ASN A C 1
ATOM 2009 O O . ASN A 1 267 ? -17.475 2.679 17.475 1.00 92.00 267 ASN A O 1
ATOM 2013 N N . VAL A 1 268 ? -17.340 3.198 19.659 1.00 90.94 268 VAL A N 1
ATOM 2014 C CA . VAL A 1 268 ? -15.995 2.665 19.871 1.00 90.94 268 VAL A CA 1
ATOM 2015 C C . VAL A 1 268 ? -16.009 1.610 20.971 1.00 90.94 268 VAL A C 1
ATOM 2017 O O . VAL A 1 268 ? -16.530 1.834 22.060 1.00 90.94 268 VAL A O 1
ATOM 2020 N N . THR A 1 269 ? -15.397 0.454 20.706 1.00 89.62 269 THR A N 1
ATOM 2021 C CA . THR A 1 269 ? -15.210 -0.615 21.699 1.00 89.62 269 THR A CA 1
ATOM 2022 C C . THR A 1 269 ? -13.728 -0.822 21.998 1.00 89.62 269 THR A C 1
ATOM 2024 O O . THR A 1 269 ? -12.933 -1.047 21.092 1.00 89.62 269 THR A O 1
ATOM 2027 N N . SER A 1 270 ? -13.356 -0.803 23.279 1.00 85.75 270 SER A N 1
ATOM 2028 C CA . SER A 1 270 ? -11.986 -1.021 23.762 1.00 85.75 270 SER A CA 1
ATOM 2029 C C . SER A 1 270 ? -11.993 -2.141 24.812 1.00 85.75 270 SER A C 1
ATOM 2031 O O . SER A 1 270 ? -12.678 -2.010 25.826 1.00 85.75 270 SER A O 1
ATOM 2033 N N . ARG A 1 271 ? -11.314 -3.277 24.570 1.00 84.75 271 ARG A N 1
ATOM 2034 C CA . ARG A 1 271 ? -11.364 -4.471 25.452 1.00 84.75 271 ARG A CA 1
ATOM 2035 C C . ARG A 1 271 ? -9.995 -5.119 25.656 1.00 84.75 271 ARG A C 1
ATOM 2037 O O . ARG A 1 271 ? -9.258 -5.321 24.699 1.00 84.75 271 ARG A O 1
ATOM 2044 N N . GLY A 1 272 ? -9.684 -5.510 26.895 1.00 79.38 272 GLY A N 1
ATOM 2045 C CA . GLY A 1 272 ? -8.479 -6.292 27.216 1.00 79.38 272 GLY A CA 1
ATOM 2046 C C . GLY A 1 272 ? -7.154 -5.610 26.854 1.00 79.38 272 GLY A C 1
ATOM 2047 O O . GLY A 1 272 ? -6.164 -6.298 26.635 1.00 79.38 272 GLY A O 1
ATOM 2048 N N . ASN A 1 273 ? -7.141 -4.279 26.734 1.00 79.75 273 ASN A N 1
ATOM 2049 C CA . ASN A 1 273 ? -5.944 -3.526 26.369 1.00 79.75 273 ASN A CA 1
ATOM 2050 C C . ASN A 1 273 ? -5.000 -3.416 27.575 1.00 79.75 273 ASN A C 1
ATOM 2052 O O . ASN A 1 273 ? -5.445 -3.140 28.692 1.00 79.75 273 ASN A O 1
ATOM 2056 N N . LEU A 1 274 ? -3.707 -3.651 27.343 1.00 71.56 274 LEU A N 1
ATOM 2057 C CA . LEU A 1 274 ? -2.679 -3.637 28.380 1.00 71.56 274 LEU A CA 1
ATOM 2058 C C . LEU A 1 274 ? -2.134 -2.214 28.574 1.00 71.56 274 LEU A C 1
ATOM 2060 O O . LEU A 1 274 ? -1.735 -1.586 27.587 1.00 71.56 274 LEU A O 1
ATOM 2064 N N . PRO A 1 275 ? -2.082 -1.718 29.822 1.00 66.94 275 PRO A N 1
ATOM 2065 C CA . PRO A 1 275 ? -1.500 -0.423 30.136 1.00 66.94 275 PRO A CA 1
ATOM 2066 C C . PRO A 1 275 ? 0.032 -0.472 30.047 1.00 66.94 275 PRO A C 1
ATOM 2068 O O . PRO A 1 275 ? 0.651 -1.417 30.535 1.00 66.94 275 PRO A O 1
ATOM 2071 N N . VAL A 1 276 ? 0.652 0.563 29.478 1.00 64.06 276 VAL A N 1
ATOM 2072 C CA . VAL A 1 276 ? 2.097 0.813 29.642 1.00 64.06 276 VAL A CA 1
ATOM 2073 C C . VAL A 1 276 ? 2.287 1.684 30.888 1.00 64.06 276 VAL A C 1
ATOM 2075 O O . VAL A 1 276 ? 1.649 2.735 30.974 1.00 64.06 276 VAL A O 1
ATOM 2078 N N . GLN A 1 277 ? 3.089 1.217 31.854 1.00 57.44 277 GLN A N 1
ATOM 2079 C CA . GLN A 1 277 ? 3.533 2.000 33.020 1.00 57.44 277 GLN A CA 1
ATOM 2080 C C . GLN A 1 277 ? 4.741 2.864 32.666 1.00 57.44 277 GLN A C 1
ATOM 2082 O O . GLN A 1 277 ? 5.592 2.371 31.891 1.00 57.44 277 GLN A O 1
#

Solvent-accessible surface area (backbone atoms only — not comparable to full-atom values): 12621 Å² total; per-residue (Å²): 135,64,76,42,78,43,49,69,36,56,60,69,43,78,34,24,94,53,63,43,60,57,40,75,46,45,40,36,41,21,16,43,47,28,36,25,40,34,40,9,54,68,17,35,55,25,36,44,31,43,34,35,38,30,46,64,58,40,48,56,46,50,82,78,35,88,88,44,63,88,65,49,47,61,54,50,49,53,44,12,42,69,61,6,29,40,34,34,33,22,14,25,37,57,29,42,37,33,52,26,36,35,42,48,2,26,23,27,36,31,28,30,66,37,99,90,35,17,22,18,28,43,32,40,40,39,34,26,30,53,5,28,27,21,32,35,40,39,28,43,14,99,78,24,45,42,38,31,48,27,43,35,24,18,68,29,49,81,78,4,21,55,30,36,33,28,64,80,19,76,42,59,46,41,36,34,56,25,41,38,44,72,27,15,14,30,44,31,40,34,33,20,19,39,39,38,34,30,35,47,29,46,51,62,44,45,61,54,20,37,37,35,35,28,57,74,9,36,40,38,38,42,27,29,43,49,45,53,50,71,77,71,55,67,96,78,50,37,47,65,46,69,38,92,67,16,41,40,39,43,33,50,26,36,36,54,68,56,73,94,54,44,89,76,61,96,52,50,47,79,45,79,57,43,70,62,131

Radius of gyration: 19.09 Å; Cα contacts (8 Å, |Δi|>4): 913; chains: 1; bounding box: 52×38×55 Å

Secondary structure (DSSP, 8-state):
---EEESS-SEEEEETTTT-TT-EEE-EEE--SSEEEEE-TTEES-EEES-EE-THHHHGGGGT-TTS-TTHHHHHHHHHHHH-EEEEE-SEESEEEES-EEEEEEEEEEE--BTTB---EEEES-EEEEEEEEEEES---TT-EEEES-EEEEEEEEEEEEEEE-TT--SEEEEES-EEEEEEEEEEEE-SSEEEEES-EE-S-EEEEEEEE-TT-EEEEES-B-TTTTTSS-TT-EEEEE-TT-EEEEES-EEE--GGGS--STTEEEESPEEE-

pLDDT: mean 91.58, std 10.97, range [45.28, 98.88]

Mean predicted aligned error: 4.77 Å

Nearest PDB structures (foldseek):
  1ru4-assembly1_A  TM=5.000E-01  e=1.770E+00  Dickeya chrysanthemi
  6kvh-assembly1_A  TM=2.991E-01  e=4.342E+00  Evansstolkia leycettana
  3b90-assembly1_A  TM=3.203E-01  e=4.772E+00  Dickeya chrysanthemi
  7e56-assembly1_A  TM=1.956E-01  e=6.963E+00  Evansstolkia leycettana
  6kve-assembly1_A  TM=1.908E-01  e=5.245E+00  Evansstolkia leycettana

Sequence (277 aa):
MINIAATIPYQLLDLATYRCDRHYVDYIFATALKTGIHIGGGTTDGQLHNVQLNPSAYTHQGLYYDSIPTGTADHVHQIQWRDATPYLFGHMIGQVLHQNFVFGGAKGVHTVQEGGFGPSGHCLGMGVDQCTNALQIDSIGGGGLDMINSQIVTVNGTVGRYLETGA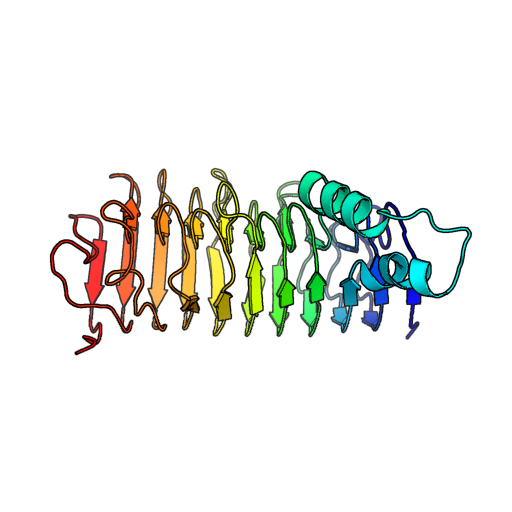SLDGIFRMFSSAGWGTHQYSAMINGGDVRLQLFHLFPVGQSGVFRVRNTASLQNLGGNLRDYLGTTPSGRLFLDIDATASAAFVGNVINTVPSKMPSGVNVTSRGNLPVQ